Protein AF-A0A8S2TNU8-F1 (afdb_monomer_lite)

Secondary structure (DSSP, 8-state):
----HHHHHHHHHHHHHHT--TTTHHHHHHHHHHHHHHH-HHHHHHHHHHHHHHS--HHHHTT-TT--TTT-HHHHHHHHHHHHHHTSTTHHHHHHHHHHHHHHTTTT---S--TTHHHHHHHHHT--HHHHHHHHHHHTT-S-HHHHHHHHHHHHHHHHHHHHHHTSTTHHHHHTGGGS-HHHHHHHHHHHHHHHHHHT-TTSS-HHHHHHHHHHHHH-

Structure (mmCIF, N/CA/C/O backbone):
data_AF-A0A8S2TNU8-F1
#
_entry.id   AF-A0A8S2TNU8-F1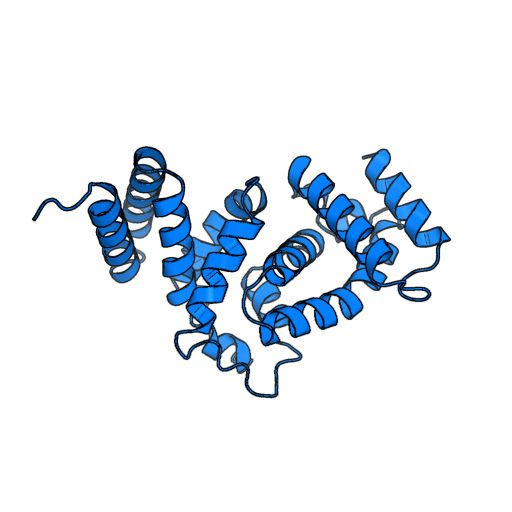
#
loop_
_atom_site.group_PDB
_atom_site.id
_atom_site.type_symbol
_atom_site.label_atom_id
_atom_site.label_alt_id
_atom_site.label_comp_id
_atom_site.label_asym_id
_atom_site.label_entity_id
_atom_site.label_seq_id
_atom_site.pdbx_PDB_ins_code
_atom_site.Cartn_x
_atom_site.Cartn_y
_atom_site.Cartn_z
_atom_site.occupancy
_atom_site.B_iso_or_equiv
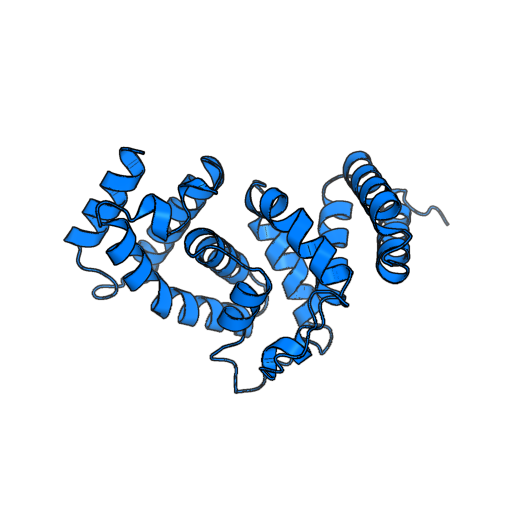_atom_site.auth_seq_id
_atom_site.auth_comp_id
_atom_site.auth_asym_id
_atom_site.auth_atom_id
_atom_site.pdbx_PDB_model_num
ATOM 1 N N . MET A 1 1 ? 10.136 -14.373 -32.617 1.00 38.91 1 MET A N 1
ATOM 2 C CA . MET A 1 1 ? 9.714 -14.035 -31.239 1.00 38.91 1 MET A CA 1
ATOM 3 C C . MET A 1 1 ? 8.739 -12.872 -31.322 1.00 38.91 1 MET A C 1
ATOM 5 O O . MET A 1 1 ? 9.188 -11.760 -31.547 1.00 38.91 1 MET A O 1
ATOM 9 N N . ASN A 1 2 ? 7.430 -13.112 -31.201 1.00 45.56 2 ASN A N 1
ATOM 10 C CA . ASN A 1 2 ? 6.469 -12.028 -30.976 1.00 45.56 2 ASN A CA 1
ATOM 11 C C . ASN A 1 2 ? 6.510 -11.702 -29.482 1.00 45.56 2 ASN A C 1
ATOM 13 O O . ASN A 1 2 ? 5.838 -12.372 -28.699 1.00 45.56 2 ASN A O 1
ATOM 17 N N . LEU A 1 3 ? 7.340 -10.739 -29.068 1.00 56.59 3 LEU A N 1
ATOM 18 C CA . LEU A 1 3 ? 7.140 -10.133 -27.753 1.00 56.59 3 LEU A CA 1
ATOM 19 C C . LEU A 1 3 ? 5.767 -9.461 -27.805 1.00 56.59 3 LEU A C 1
ATOM 21 O O . LEU A 1 3 ? 5.553 -8.561 -28.615 1.00 56.59 3 LEU A O 1
ATOM 25 N N . ASN A 1 4 ? 4.823 -9.927 -26.987 1.00 86.50 4 ASN A N 1
ATOM 26 C CA . ASN A 1 4 ? 3.591 -9.175 -26.797 1.00 86.50 4 ASN A CA 1
ATOM 27 C C . ASN A 1 4 ? 3.971 -7.799 -26.198 1.00 86.50 4 ASN A C 1
ATOM 29 O O . ASN A 1 4 ? 4.910 -7.703 -25.403 1.00 86.50 4 ASN A O 1
ATOM 33 N N . ALA A 1 5 ? 3.303 -6.726 -26.632 1.00 87.62 5 ALA A N 1
ATOM 34 C CA . ALA A 1 5 ? 3.657 -5.355 -26.242 1.00 87.62 5 ALA A CA 1
ATOM 35 C C . ALA A 1 5 ? 3.688 -5.173 -24.710 1.00 87.62 5 ALA A C 1
ATOM 37 O O . ALA A 1 5 ? 4.573 -4.515 -24.172 1.00 87.62 5 ALA A O 1
ATOM 38 N N . VAL A 1 6 ? 2.799 -5.875 -24.001 1.00 91.38 6 VAL A N 1
ATOM 39 C CA . VAL A 1 6 ? 2.738 -5.918 -22.533 1.00 91.38 6 VAL A CA 1
ATOM 40 C C . VAL A 1 6 ? 4.026 -6.474 -21.908 1.00 91.38 6 VAL A C 1
ATOM 42 O O . VAL A 1 6 ? 4.538 -5.897 -20.956 1.00 91.38 6 VAL A O 1
ATOM 45 N N . SER A 1 7 ? 4.604 -7.555 -22.438 1.00 92.75 7 SER A N 1
ATOM 46 C CA . SER A 1 7 ? 5.852 -8.139 -21.913 1.00 92.75 7 SER A CA 1
ATOM 47 C C . SER A 1 7 ? 7.031 -7.203 -22.126 1.00 92.75 7 SER A C 1
ATOM 49 O O . SER A 1 7 ? 7.935 -7.163 -21.293 1.00 92.75 7 SER A O 1
ATOM 51 N N . LEU A 1 8 ? 7.027 -6.447 -23.229 1.00 93.25 8 LEU A N 1
ATOM 52 C CA . LEU A 1 8 ? 8.040 -5.425 -23.468 1.00 93.25 8 LEU A CA 1
ATOM 53 C C . LEU A 1 8 ? 7.919 -4.300 -22.434 1.00 93.25 8 LEU A C 1
ATOM 55 O O . LEU A 1 8 ? 8.922 -3.943 -21.822 1.00 93.25 8 LEU A O 1
ATOM 59 N N . ALA A 1 9 ? 6.702 -3.818 -22.173 1.00 95.00 9 ALA A N 1
ATOM 60 C CA . ALA A 1 9 ? 6.444 -2.800 -21.157 1.00 95.00 9 ALA A CA 1
ATOM 61 C C . ALA A 1 9 ? 6.842 -3.261 -19.747 1.00 95.00 9 ALA A C 1
ATOM 63 O O . ALA A 1 9 ? 7.509 -2.534 -19.018 1.00 95.00 9 ALA A O 1
ATOM 64 N N . ILE A 1 10 ? 6.513 -4.502 -19.379 1.00 94.56 10 ILE A N 1
ATOM 65 C CA . ILE A 1 10 ? 6.931 -5.135 -18.117 1.00 94.56 10 ILE A CA 1
ATOM 66 C C . ILE A 1 10 ? 8.459 -5.144 -17.988 1.00 94.56 10 ILE A C 1
ATOM 68 O O . ILE A 1 10 ? 9.000 -4.744 -16.953 1.00 94.56 10 ILE A O 1
ATOM 72 N N . ALA A 1 11 ? 9.168 -5.568 -19.039 1.00 94.94 11 ALA A N 1
ATOM 73 C CA . ALA A 1 11 ? 10.628 -5.583 -19.051 1.00 94.94 11 ALA A CA 1
ATOM 74 C C . ALA A 1 11 ? 11.216 -4.166 -18.943 1.00 94.94 11 ALA A C 1
ATOM 76 O O . ALA A 1 11 ? 12.192 -3.960 -18.216 1.00 94.94 11 ALA A O 1
ATOM 77 N N . GLN A 1 12 ? 10.601 -3.194 -19.618 1.00 95.38 12 GLN A N 1
ATOM 78 C CA . GLN A 1 12 ? 10.997 -1.791 -19.570 1.00 95.38 12 GLN A CA 1
ATOM 79 C C . GLN A 1 12 ? 10.823 -1.212 -18.163 1.00 95.38 12 GLN A C 1
ATOM 81 O O . GLN A 1 12 ? 11.780 -0.665 -17.627 1.00 95.38 12 GLN A O 1
ATOM 86 N N . ILE A 1 13 ? 9.684 -1.440 -17.500 1.00 95.88 13 ILE A N 1
ATOM 87 C CA . ILE A 1 13 ? 9.477 -1.031 -16.100 1.00 95.88 13 ILE A CA 1
ATOM 88 C C . ILE A 1 13 ? 10.551 -1.616 -15.186 1.00 95.88 13 ILE A C 1
ATOM 90 O O . ILE A 1 13 ? 11.134 -0.891 -14.379 1.00 95.88 13 ILE A O 1
ATOM 94 N N . SER A 1 14 ? 10.857 -2.909 -15.316 1.00 94.81 14 SER A N 1
ATOM 95 C CA . SER A 1 14 ? 11.909 -3.531 -14.508 1.00 94.81 14 SER A CA 1
ATOM 96 C C . SER A 1 14 ? 13.282 -2.903 -14.752 1.00 94.81 14 SER A C 1
ATOM 98 O O . SER A 1 14 ? 14.037 -2.701 -13.801 1.00 94.81 14 SER A O 1
ATOM 100 N N . PHE A 1 15 ? 13.615 -2.558 -15.996 1.00 95.12 15 PHE A N 1
ATOM 101 C CA . PHE A 1 15 ? 14.873 -1.886 -16.323 1.00 95.12 15 PHE A CA 1
ATOM 102 C C . PHE A 1 15 ? 14.927 -0.450 -15.781 1.00 95.12 15 PHE A C 1
ATOM 104 O O . PHE A 1 15 ? 15.928 -0.046 -15.178 1.00 95.12 15 PHE A O 1
ATOM 111 N N . THR A 1 16 ? 13.844 0.304 -15.942 1.00 95.56 16 THR A N 1
ATOM 112 C CA . THR A 1 16 ? 13.725 1.690 -15.480 1.00 95.56 16 THR A CA 1
ATOM 113 C C . THR A 1 16 ? 13.793 1.762 -13.956 1.00 95.56 16 THR A C 1
ATOM 115 O O . THR A 1 16 ? 14.574 2.539 -13.412 1.00 95.56 16 THR A O 1
ATOM 118 N N . LEU A 1 17 ? 13.099 0.869 -13.241 1.00 94.62 17 LEU A N 1
ATOM 119 C CA . LEU A 1 17 ? 13.204 0.771 -11.782 1.00 94.62 17 LEU A CA 1
ATOM 120 C C . LEU A 1 17 ? 14.596 0.329 -11.318 1.00 94.62 17 LEU A C 1
ATOM 122 O O . LEU A 1 17 ? 15.112 0.865 -10.339 1.00 94.62 17 LEU A O 1
ATOM 126 N N . LYS A 1 18 ? 15.250 -0.600 -12.022 1.00 93.19 18 LYS A N 1
ATOM 127 C CA . LYS A 1 18 ? 16.618 -1.030 -11.688 1.00 93.19 18 LYS A CA 1
ATOM 128 C C . LYS A 1 18 ? 17.648 0.091 -11.854 1.00 93.19 18 LYS A C 1
ATOM 130 O O . LYS A 1 18 ? 18.617 0.148 -11.102 1.00 93.19 18 LYS A O 1
ATOM 135 N N . SER A 1 19 ? 17.464 0.956 -12.849 1.00 93.44 19 SER A N 1
ATOM 136 C CA . SER A 1 19 ? 18.361 2.080 -13.149 1.00 93.44 19 SER A CA 1
ATOM 137 C C . SER A 1 19 ? 17.937 3.395 -12.482 1.00 93.44 19 SER A C 1
ATOM 139 O O . SER A 1 19 ? 18.518 4.449 -12.762 1.00 93.44 19 SER A O 1
ATOM 141 N N . LEU A 1 20 ? 16.942 3.348 -11.589 1.00 93.56 20 LEU A N 1
ATOM 142 C CA . LEU A 1 20 ? 16.387 4.521 -10.929 1.00 93.56 20 LEU A CA 1
ATOM 143 C C . LEU A 1 20 ? 17.446 5.226 -10.072 1.00 93.56 20 LEU A C 1
ATOM 145 O O . LEU A 1 20 ? 18.187 4.622 -9.299 1.00 93.56 20 LEU A O 1
ATOM 149 N N . SER A 1 21 ? 17.513 6.541 -10.210 1.00 93.00 21 SER A N 1
ATOM 150 C CA . SER A 1 21 ? 18.458 7.414 -9.529 1.00 93.00 21 SER A CA 1
ATOM 151 C C . SER A 1 21 ? 17.839 8.797 -9.346 1.00 93.00 21 SER A C 1
ATOM 153 O O . SER A 1 21 ? 16.869 9.162 -10.005 1.00 93.00 21 SER A O 1
ATOM 155 N N . LYS A 1 22 ? 18.454 9.639 -8.513 1.00 91.50 22 LYS A N 1
ATOM 156 C CA . LYS A 1 22 ? 18.003 11.031 -8.345 1.00 91.50 22 LYS A CA 1
ATOM 157 C C . LYS A 1 22 ? 18.015 11.834 -9.655 1.00 91.50 22 LYS A C 1
ATOM 159 O O . LYS A 1 22 ? 17.240 12.770 -9.792 1.00 91.50 22 LYS A O 1
ATOM 164 N N . LYS A 1 23 ? 18.886 11.483 -10.613 1.00 92.81 23 LYS A N 1
ATOM 165 C CA . LYS A 1 23 ? 19.053 12.224 -11.878 1.00 92.81 23 LYS A CA 1
ATOM 166 C C . LYS A 1 23 ? 17.947 11.935 -12.890 1.00 92.81 23 LYS A C 1
ATOM 168 O O . LYS A 1 23 ? 17.551 12.836 -13.617 1.00 92.81 23 LYS A O 1
ATOM 173 N N . ASN A 1 24 ? 17.477 10.693 -12.946 1.00 94.38 24 ASN A N 1
ATOM 174 C CA . ASN A 1 24 ? 16.465 10.243 -13.903 1.00 94.38 24 ASN A CA 1
ATOM 175 C C . ASN A 1 24 ? 15.092 10.035 -13.255 1.00 94.38 24 A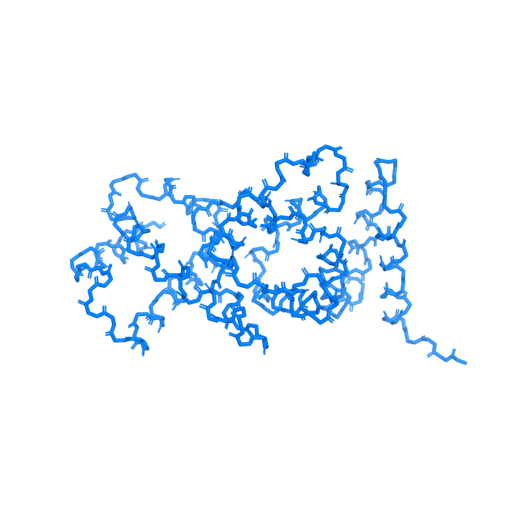SN A C 1
ATOM 177 O O . ASN A 1 24 ? 14.195 9.547 -13.929 1.00 94.38 24 ASN A O 1
ATOM 181 N N . PHE A 1 25 ? 14.907 10.391 -11.980 1.00 94.12 25 PHE A N 1
ATOM 182 C CA . PHE A 1 25 ? 13.662 10.146 -11.254 1.00 94.12 25 PHE A CA 1
ATOM 183 C C . PHE A 1 25 ? 12.440 10.705 -11.994 1.00 94.12 25 PHE A C 1
ATOM 185 O O . PHE A 1 25 ? 11.557 9.942 -12.358 1.00 94.12 25 PHE A O 1
ATOM 192 N N . ASN A 1 26 ? 12.445 11.999 -12.329 1.00 94.38 26 ASN A N 1
ATOM 193 C CA . ASN A 1 26 ? 11.310 12.648 -12.996 1.00 94.38 26 ASN A CA 1
ATOM 194 C C . ASN A 1 26 ? 11.022 12.084 -14.396 1.00 94.38 26 ASN A C 1
ATOM 196 O O . ASN A 1 26 ? 9.869 11.979 -14.793 1.00 94.38 26 ASN A O 1
ATOM 200 N N . SER A 1 27 ? 12.056 11.738 -15.170 1.00 96.25 27 SER A N 1
ATOM 201 C CA . SER A 1 27 ? 11.842 11.142 -16.493 1.00 96.25 27 SER A CA 1
ATOM 202 C C . SER A 1 27 ? 11.317 9.712 -16.374 1.00 96.25 27 SER A C 1
ATOM 204 O O . SER A 1 27 ? 10.416 9.329 -17.110 1.00 96.25 27 SER A O 1
ATOM 206 N N . SER A 1 28 ? 11.841 8.952 -15.409 1.00 96.00 28 SER A N 1
ATOM 207 C CA . SER A 1 28 ? 11.452 7.563 -15.148 1.00 96.00 28 SER A CA 1
ATOM 208 C C . SER A 1 28 ? 10.014 7.466 -14.645 1.00 96.00 28 SER A C 1
ATOM 210 O O . SER A 1 28 ? 9.295 6.556 -15.044 1.00 96.00 28 SER A O 1
ATOM 212 N N . THR A 1 29 ? 9.573 8.403 -13.797 1.00 95.50 29 THR A N 1
ATOM 213 C CA . THR A 1 29 ? 8.196 8.426 -13.282 1.00 95.50 29 THR A CA 1
ATOM 214 C C . THR A 1 29 ? 7.190 8.693 -14.398 1.00 95.50 29 THR A C 1
ATOM 216 O O . THR A 1 29 ? 6.178 8.002 -14.482 1.00 95.50 29 THR A O 1
ATOM 219 N N . ILE A 1 30 ? 7.491 9.636 -15.296 1.00 96.06 30 ILE A N 1
ATOM 220 C CA . ILE A 1 30 ? 6.658 9.934 -16.471 1.00 96.06 30 ILE A CA 1
ATOM 221 C C . ILE A 1 30 ? 6.628 8.742 -17.432 1.00 96.06 30 ILE A C 1
ATOM 223 O O . ILE A 1 30 ? 5.563 8.360 -17.909 1.00 96.06 30 ILE A O 1
ATOM 227 N N . GLU A 1 31 ? 7.783 8.134 -17.707 1.00 96.38 31 GLU A N 1
ATOM 228 C CA . GLU A 1 31 ? 7.884 6.963 -18.582 1.00 96.38 31 GLU A CA 1
ATOM 229 C C . GLU A 1 31 ? 7.042 5.793 -18.062 1.00 96.38 31 GLU A C 1
ATOM 231 O O . GLU A 1 31 ? 6.235 5.234 -18.803 1.00 96.38 31 GLU A O 1
ATOM 236 N N . ILE A 1 32 ? 7.177 5.460 -16.777 1.00 96.69 32 ILE A N 1
ATOM 237 C CA . ILE A 1 32 ? 6.407 4.387 -16.142 1.00 96.69 32 ILE A CA 1
ATOM 238 C C . ILE A 1 32 ? 4.910 4.710 -16.151 1.00 96.69 32 ILE A C 1
ATOM 240 O O . ILE A 1 32 ? 4.108 3.838 -16.485 1.00 96.69 32 ILE A O 1
ATOM 244 N N . ALA A 1 33 ? 4.521 5.950 -15.844 1.00 95.75 33 ALA A N 1
ATOM 245 C CA . ALA A 1 33 ? 3.121 6.366 -15.889 1.00 95.75 33 ALA A CA 1
ATOM 246 C C . ALA A 1 33 ? 2.519 6.212 -17.298 1.00 95.75 33 ALA A C 1
ATOM 248 O O . ALA A 1 33 ? 1.394 5.729 -17.438 1.00 95.75 33 ALA A O 1
ATOM 249 N N . ASN A 1 34 ? 3.279 6.549 -18.346 1.00 96.38 34 ASN A N 1
ATOM 250 C CA . ASN A 1 34 ? 2.850 6.362 -19.732 1.00 96.38 34 ASN A CA 1
ATOM 251 C C . ASN A 1 34 ? 2.681 4.878 -20.084 1.00 96.38 34 ASN A C 1
ATOM 253 O O . ASN A 1 34 ? 1.655 4.510 -20.651 1.00 96.38 34 ASN A O 1
ATOM 257 N N . LEU A 1 35 ? 3.629 4.018 -19.692 1.00 96.06 35 LEU A N 1
ATOM 258 C CA . LEU A 1 35 ? 3.534 2.568 -19.920 1.00 96.06 35 LEU A CA 1
ATOM 259 C C . LEU A 1 35 ? 2.315 1.954 -19.221 1.00 96.06 35 LEU A C 1
ATOM 261 O O . LEU A 1 35 ? 1.639 1.097 -19.790 1.00 96.06 35 LEU A O 1
ATOM 265 N N . ILE A 1 36 ? 2.018 2.394 -17.997 1.00 95.75 36 ILE A N 1
ATOM 266 C CA . ILE A 1 36 ? 0.832 1.953 -17.254 1.00 95.75 36 ILE A CA 1
ATOM 267 C C . ILE A 1 36 ? -0.448 2.415 -17.958 1.00 95.75 36 ILE A C 1
ATOM 269 O O . ILE A 1 36 ? -1.375 1.625 -18.116 1.00 95.75 36 ILE A O 1
ATOM 273 N N . SER A 1 37 ? -0.495 3.667 -18.414 1.00 94.31 37 SER A N 1
ATOM 274 C CA . SER A 1 37 ? -1.648 4.215 -19.137 1.00 94.31 37 SER A CA 1
ATOM 275 C C . SER A 1 37 ? -1.911 3.481 -20.459 1.00 94.31 37 SER A C 1
ATOM 277 O O . SER A 1 37 ? -3.058 3.198 -20.798 1.00 94.31 37 SER A O 1
ATOM 279 N N . GLU A 1 38 ? -0.853 3.115 -21.188 1.00 95.00 38 GLU A N 1
ATOM 280 C CA . GLU A 1 38 ? -0.955 2.456 -22.495 1.00 95.00 38 GLU A CA 1
ATOM 281 C C . GLU A 1 38 ? -1.350 0.975 -22.397 1.00 95.00 38 GLU A C 1
ATOM 283 O O . GLU A 1 38 ? -2.128 0.474 -23.210 1.00 95.00 38 GLU A O 1
ATOM 288 N N . HIS A 1 39 ? -0.818 0.257 -21.407 1.00 93.25 39 HIS A N 1
ATOM 289 C CA . HIS A 1 39 ? -0.951 -1.202 -21.320 1.00 93.25 39 HIS A CA 1
ATOM 290 C C . HIS A 1 39 ? -1.855 -1.682 -20.178 1.00 93.25 39 HIS A C 1
ATOM 292 O O . HIS A 1 39 ? -2.168 -2.873 -20.089 1.00 93.25 39 HIS A O 1
ATOM 298 N N . GLY A 1 40 ? -2.309 -0.763 -19.329 1.00 92.00 40 GLY A N 1
ATOM 299 C CA . GLY A 1 40 ? -3.321 -0.989 -18.313 1.00 92.00 40 GLY A CA 1
ATOM 300 C C . GLY A 1 40 ? -2.845 -1.794 -17.104 1.00 92.00 40 GLY A C 1
ATOM 301 O O . GLY A 1 40 ? -1.682 -1.782 -16.693 1.00 92.00 40 GLY A O 1
ATOM 302 N N . PHE A 1 41 ? -3.804 -2.497 -16.510 1.00 90.25 41 PHE A N 1
ATOM 303 C CA . PHE A 1 41 ? -3.708 -3.041 -15.158 1.00 90.25 41 PHE A CA 1
ATOM 304 C C . PHE A 1 41 ? -2.583 -4.064 -14.940 1.00 90.25 41 PHE A C 1
ATOM 306 O O . PHE A 1 41 ? -1.995 -4.100 -13.863 1.00 90.25 41 PHE A O 1
ATOM 313 N N . GLU A 1 42 ? -2.249 -4.889 -15.934 1.00 91.38 42 GLU A N 1
ATOM 314 C CA . GLU A 1 42 ? -1.196 -5.902 -15.759 1.00 91.38 42 GLU A CA 1
ATOM 315 C C . GLU A 1 42 ? 0.188 -5.255 -15.582 1.00 91.38 42 GLU A C 1
ATOM 317 O O . GLU A 1 42 ? 1.001 -5.697 -14.767 1.00 91.38 42 GLU A O 1
ATOM 322 N N . VAL A 1 43 ? 0.431 -4.152 -16.292 1.00 95.06 43 VAL A N 1
ATOM 323 C CA . VAL A 1 43 ? 1.672 -3.377 -16.194 1.00 95.06 43 VAL A CA 1
ATOM 324 C C . VAL A 1 43 ? 1.724 -2.596 -14.881 1.00 95.06 43 VAL A C 1
ATOM 326 O O . VAL A 1 43 ? 2.759 -2.590 -14.215 1.00 95.06 43 VAL A O 1
ATOM 329 N N . GLU A 1 44 ? 0.599 -2.021 -14.452 1.00 95.44 44 GLU A N 1
ATOM 330 C CA . GLU A 1 44 ? 0.458 -1.374 -13.139 1.00 95.44 44 GLU A CA 1
ATOM 331 C C . GLU A 1 44 ? 0.750 -2.337 -11.983 1.00 95.44 44 GLU A C 1
ATOM 333 O O . GLU 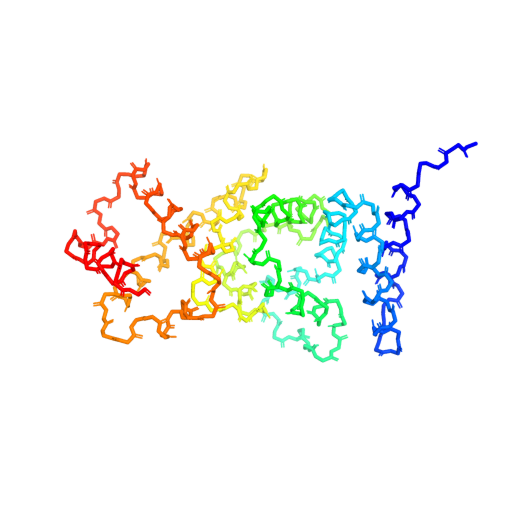A 1 44 ? 1.525 -2.048 -11.068 1.00 95.44 44 GLU A O 1
ATOM 338 N N . ARG A 1 45 ? 0.152 -3.524 -12.045 1.00 93.69 45 ARG A N 1
ATOM 339 C CA . ARG A 1 45 ? 0.361 -4.589 -11.073 1.00 93.69 45 ARG A CA 1
ATOM 340 C C . ARG A 1 45 ? 1.840 -4.984 -11.001 1.00 93.69 45 ARG A C 1
ATOM 342 O O . ARG A 1 45 ? 2.389 -5.133 -9.905 1.00 93.69 45 ARG A O 1
ATOM 349 N N . HIS A 1 46 ? 2.500 -5.144 -12.150 1.00 94.56 46 HIS A N 1
ATOM 350 C CA . HIS A 1 46 ? 3.932 -5.452 -12.210 1.00 94.56 46 HIS A CA 1
ATOM 351 C C . HIS A 1 46 ? 4.806 -4.319 -11.662 1.00 94.56 46 HIS A C 1
ATOM 353 O O . HIS A 1 46 ? 5.801 -4.591 -10.983 1.00 94.56 46 HIS A O 1
ATOM 359 N N . PHE A 1 47 ? 4.431 -3.064 -11.909 1.00 95.75 47 PHE A N 1
ATOM 360 C CA . PHE A 1 47 ? 5.117 -1.891 -11.372 1.00 95.75 47 PHE A CA 1
ATOM 361 C C . PHE A 1 47 ? 5.177 -1.918 -9.845 1.00 95.75 47 PHE A C 1
ATOM 363 O O . PHE A 1 47 ? 6.278 -1.921 -9.292 1.00 95.75 47 PHE A O 1
ATOM 370 N N . TYR A 1 48 ? 4.030 -2.013 -9.163 1.00 95.06 48 TYR A N 1
ATOM 371 C CA . TYR A 1 48 ? 4.007 -2.017 -7.696 1.00 95.06 48 TYR A CA 1
ATOM 372 C C . TYR A 1 48 ? 4.748 -3.223 -7.114 1.00 95.06 48 TYR A C 1
ATOM 374 O O . TYR A 1 48 ? 5.534 -3.067 -6.182 1.00 95.06 48 TYR A O 1
ATOM 382 N N . ARG A 1 49 ? 4.590 -4.412 -7.711 1.00 91.69 49 ARG A N 1
ATOM 383 C CA . ARG A 1 49 ? 5.353 -5.614 -7.332 1.00 91.69 49 ARG A CA 1
ATOM 384 C C . ARG A 1 49 ? 6.859 -5.399 -7.418 1.00 91.69 49 ARG A C 1
ATOM 386 O O . ARG A 1 49 ? 7.600 -5.732 -6.492 1.00 91.69 49 ARG A O 1
ATOM 393 N N . THR A 1 50 ? 7.319 -4.868 -8.544 1.00 92.12 50 THR A N 1
ATOM 394 C CA . THR A 1 50 ? 8.745 -4.640 -8.774 1.00 92.12 50 THR A CA 1
ATOM 395 C C . THR A 1 50 ? 9.273 -3.569 -7.827 1.00 92.12 50 THR A C 1
ATOM 397 O O . THR A 1 50 ? 10.354 -3.729 -7.269 1.00 92.12 50 THR A O 1
ATOM 400 N N . LEU A 1 51 ? 8.496 -2.511 -7.587 1.00 92.12 51 LEU A N 1
ATOM 401 C CA . LEU A 1 51 ? 8.865 -1.440 -6.672 1.00 92.12 51 LEU A CA 1
ATOM 402 C C . LEU A 1 51 ? 9.018 -1.947 -5.233 1.00 92.12 51 LEU A C 1
ATOM 404 O O . LEU A 1 51 ? 10.049 -1.676 -4.625 1.00 92.12 51 LEU A O 1
ATOM 408 N N . VAL A 1 52 ? 8.063 -2.739 -4.728 1.00 89.00 52 VAL A N 1
ATOM 409 C CA . VAL A 1 52 ? 8.137 -3.357 -3.388 1.00 89.00 52 VAL A CA 1
ATOM 410 C C . VAL A 1 52 ? 9.344 -4.282 -3.256 1.00 89.00 52 VAL A C 1
ATOM 412 O O . VAL A 1 52 ? 9.989 -4.278 -2.218 1.00 89.00 52 VAL A O 1
ATOM 415 N N . THR A 1 53 ? 9.720 -5.004 -4.314 1.00 86.31 53 THR A N 1
ATOM 416 C CA . THR A 1 53 ? 10.916 -5.871 -4.302 1.00 86.31 53 THR A CA 1
ATOM 417 C C . THR A 1 53 ? 12.222 -5.081 -4.099 1.00 86.31 53 THR A C 1
ATOM 419 O O . THR A 1 53 ? 13.207 -5.631 -3.616 1.00 86.31 53 THR A O 1
ATOM 422 N N . TYR A 1 54 ? 12.249 -3.791 -4.456 1.00 86.38 54 TYR A N 1
ATOM 423 C CA . TYR A 1 54 ? 13.390 -2.898 -4.211 1.00 86.38 54 TYR A CA 1
ATOM 424 C C . TYR A 1 54 ? 13.305 -2.134 -2.883 1.00 86.38 54 TYR A C 1
ATOM 426 O O . TYR A 1 54 ? 14.275 -1.483 -2.482 1.00 86.38 54 TYR A O 1
ATOM 434 N N . LEU A 1 55 ? 12.164 -2.191 -2.192 1.00 81.56 55 LEU A N 1
ATOM 435 C CA . LEU A 1 55 ? 12.081 -1.764 -0.804 1.00 81.56 55 LEU A CA 1
ATOM 436 C C . LEU A 1 55 ? 12.777 -2.862 -0.007 1.00 81.56 55 LEU A C 1
ATOM 438 O O . LEU A 1 55 ? 12.283 -3.974 0.068 1.00 81.56 55 LEU A O 1
ATOM 442 N N . ASP A 1 56 ? 13.967 -2.584 0.509 1.00 73.31 56 ASP A N 1
ATOM 443 C CA . ASP A 1 56 ? 14.717 -3.506 1.360 1.00 73.31 56 ASP A CA 1
ATOM 444 C C . ASP A 1 56 ? 13.919 -3.790 2.652 1.00 73.31 56 ASP A C 1
ATOM 446 O O . ASP A 1 56 ? 14.083 -3.104 3.658 1.00 73.31 56 ASP A O 1
ATOM 450 N N . LEU A 1 57 ? 12.966 -4.733 2.591 1.00 72.94 57 LEU A N 1
ATOM 451 C CA . LEU A 1 57 ? 12.037 -5.030 3.686 1.00 72.94 57 LEU A CA 1
ATOM 452 C C . LEU A 1 57 ? 12.741 -5.764 4.836 1.00 72.94 57 LEU A C 1
ATOM 454 O O . LEU A 1 57 ? 12.337 -5.609 5.987 1.00 72.94 57 LEU A O 1
ATOM 458 N N . GLU A 1 58 ? 13.827 -6.492 4.550 1.00 65.25 58 GLU A N 1
ATOM 459 C CA . GLU A 1 58 ? 14.630 -7.196 5.561 1.00 65.25 58 GLU A CA 1
ATOM 460 C C . GLU A 1 58 ? 15.258 -6.217 6.567 1.00 65.25 58 GLU A C 1
ATOM 462 O O . GLU A 1 58 ? 15.306 -6.491 7.770 1.00 65.25 58 GLU A O 1
ATOM 467 N N . SER A 1 59 ? 15.702 -5.037 6.118 1.00 61.94 59 SER A N 1
ATOM 468 C CA . SER A 1 59 ? 16.263 -4.029 7.028 1.00 61.94 59 SER A CA 1
ATOM 469 C C . SER A 1 59 ? 15.210 -3.321 7.891 1.00 61.94 59 SER A C 1
ATOM 471 O O . SER A 1 59 ? 15.560 -2.756 8.933 1.00 61.94 59 SER A O 1
ATOM 473 N N . ILE A 1 60 ? 13.924 -3.402 7.521 1.00 63.62 60 ILE A N 1
ATOM 474 C CA . ILE A 1 60 ? 12.792 -2.897 8.319 1.00 63.62 60 ILE A CA 1
ATOM 475 C C . ILE A 1 60 ? 12.534 -3.809 9.525 1.00 63.62 60 ILE A C 1
ATOM 477 O O . ILE A 1 60 ? 12.290 -3.309 10.626 1.00 63.62 60 ILE A O 1
ATOM 481 N N . GLU A 1 61 ? 12.617 -5.131 9.342 1.00 57.72 61 GLU A N 1
ATOM 482 C CA . GLU A 1 61 ? 12.396 -6.121 10.409 1.00 57.72 61 GLU A CA 1
ATOM 483 C C . GLU A 1 61 ? 13.415 -5.991 11.548 1.00 57.72 61 GLU A C 1
ATOM 485 O O . GLU A 1 61 ? 13.078 -6.157 12.719 1.00 57.72 61 GLU A O 1
ATOM 490 N N . GLN A 1 62 ? 14.656 -5.616 11.235 1.00 57.66 62 GLN A N 1
ATOM 491 C CA . GLN A 1 62 ? 15.742 -5.539 12.217 1.00 57.66 62 GLN A CA 1
ATOM 492 C C . GLN A 1 62 ? 15.706 -4.276 13.101 1.00 57.66 62 GLN A C 1
ATOM 494 O O . GLN A 1 62 ? 16.653 -4.037 13.849 1.00 57.66 62 GLN A O 1
ATOM 499 N N . ASN A 1 63 ? 14.654 -3.441 13.023 1.00 52.00 63 ASN A N 1
ATOM 500 C CA . ASN A 1 63 ? 14.569 -2.132 13.699 1.00 52.00 63 ASN A CA 1
ATOM 501 C C . ASN A 1 63 ? 15.812 -1.249 13.471 1.00 52.00 63 ASN A C 1
ATOM 503 O O . ASN A 1 63 ? 16.113 -0.347 14.259 1.00 52.00 63 ASN A O 1
ATOM 507 N N . SER A 1 64 ? 16.541 -1.488 12.378 1.00 47.62 64 SER A N 1
ATOM 508 C CA . SER A 1 64 ? 17.673 -0.663 12.006 1.00 47.62 64 SER A CA 1
ATOM 509 C C . SER A 1 64 ? 17.109 0.663 11.524 1.00 47.62 64 SER A C 1
ATOM 511 O O . SER A 1 64 ? 16.601 0.800 10.414 1.00 47.62 64 SER A O 1
ATOM 513 N N . THR A 1 65 ? 17.207 1.681 12.368 1.00 46.75 65 THR A N 1
ATOM 514 C CA . THR A 1 65 ? 16.861 3.084 12.097 1.00 46.75 65 THR A CA 1
ATOM 515 C C . THR A 1 65 ? 17.670 3.712 10.942 1.00 46.75 65 THR A C 1
ATOM 517 O O . THR A 1 65 ? 17.669 4.931 10.774 1.00 46.75 65 THR A O 1
ATOM 520 N N . SER A 1 66 ? 18.346 2.898 10.122 1.00 46.56 66 SER A N 1
ATOM 521 C CA . SER A 1 66 ? 19.333 3.289 9.116 1.00 46.56 66 SER A CA 1
ATOM 522 C C . SER A 1 66 ? 18.874 3.174 7.661 1.00 46.56 66 SER A C 1
ATOM 524 O O . SER A 1 66 ? 19.699 3.420 6.781 1.00 46.56 66 SER A O 1
ATOM 526 N N . ILE A 1 67 ? 17.592 2.917 7.349 1.00 53.16 67 ILE A N 1
ATOM 527 C CA . ILE A 1 67 ? 17.089 3.336 6.028 1.00 53.16 67 ILE A CA 1
ATOM 528 C C . ILE A 1 67 ? 17.044 4.864 6.047 1.00 53.16 67 ILE A C 1
ATOM 530 O O . ILE A 1 67 ? 16.041 5.492 6.404 1.00 53.16 67 ILE A O 1
ATOM 534 N N . LYS A 1 68 ? 18.166 5.491 5.687 1.00 53.69 68 LYS A N 1
ATOM 535 C CA . LYS A 1 68 ? 18.219 6.922 5.418 1.00 53.69 68 LYS A CA 1
ATOM 536 C C . LYS A 1 68 ? 17.252 7.181 4.272 1.00 53.69 68 LYS A C 1
ATOM 538 O O . LYS A 1 68 ? 17.545 6.919 3.109 1.00 53.69 68 LYS A O 1
ATOM 543 N N . ARG A 1 69 ? 16.067 7.688 4.618 1.00 53.78 69 ARG A N 1
ATOM 544 C CA . ARG A 1 69 ? 14.968 8.014 3.693 1.00 53.78 69 ARG A CA 1
ATOM 545 C C . ARG A 1 69 ? 15.420 8.831 2.478 1.00 53.78 69 ARG A C 1
ATOM 547 O O . ARG A 1 69 ? 14.816 8.728 1.423 1.00 53.78 69 ARG A O 1
ATOM 554 N N . SER A 1 70 ? 16.479 9.628 2.622 1.00 52.78 70 SER A N 1
ATOM 555 C CA . SER A 1 70 ? 17.066 10.459 1.567 1.00 52.78 70 SER A CA 1
ATOM 556 C C . SER A 1 70 ? 17.985 9.708 0.590 1.00 52.78 70 SER A C 1
ATOM 558 O O . SER A 1 70 ? 18.421 10.299 -0.405 1.00 52.78 70 SER A O 1
ATOM 560 N N . GLU A 1 71 ? 18.309 8.444 0.862 1.00 65.12 71 GLU A N 1
ATOM 561 C CA . GLU A 1 71 ? 19.216 7.611 0.063 1.00 65.12 71 GLU A CA 1
ATOM 562 C C . GLU A 1 71 ? 18.467 6.512 -0.713 1.00 65.12 71 GLU A C 1
ATOM 564 O O . GLU A 1 71 ? 18.906 6.160 -1.807 1.00 65.12 71 GLU A O 1
ATOM 569 N N . ASN A 1 72 ? 17.301 6.044 -0.236 1.00 82.94 72 ASN A N 1
ATOM 570 C CA . ASN A 1 72 ? 16.487 5.065 -0.965 1.00 82.94 72 ASN A CA 1
ATOM 571 C C . ASN A 1 72 ? 15.494 5.746 -1.933 1.00 82.94 72 ASN A C 1
ATOM 573 O O . ASN A 1 72 ? 14.434 6.255 -1.549 1.00 82.94 72 ASN A O 1
ATOM 577 N N . ILE A 1 73 ? 15.853 5.742 -3.217 1.00 89.38 73 ILE A N 1
ATOM 578 C CA . ILE A 1 73 ? 15.054 6.345 -4.290 1.00 89.38 73 ILE A CA 1
ATOM 579 C C . ILE A 1 73 ? 13.757 5.568 -4.570 1.00 89.38 73 ILE A C 1
ATOM 581 O O . ILE A 1 73 ? 12.742 6.181 -4.895 1.00 89.38 73 ILE A O 1
ATOM 585 N N . HIS A 1 74 ? 13.747 4.246 -4.376 1.00 91.31 74 HIS A N 1
ATOM 586 C CA . HIS A 1 74 ? 12.562 3.398 -4.545 1.00 91.31 74 HIS A CA 1
ATOM 587 C C . HIS A 1 74 ? 11.526 3.663 -3.458 1.00 91.31 74 HIS A C 1
ATOM 589 O O . HIS A 1 74 ? 10.348 3.811 -3.763 1.00 91.31 74 HIS A O 1
ATOM 595 N N . LEU A 1 75 ? 11.963 3.832 -2.207 1.00 88.81 75 LEU A N 1
ATOM 596 C CA . LEU A 1 75 ? 11.086 4.261 -1.117 1.00 88.81 75 LEU A CA 1
ATOM 597 C C . LEU A 1 75 ? 10.502 5.649 -1.385 1.00 88.81 75 LEU A C 1
ATOM 599 O O . LEU A 1 75 ? 9.326 5.881 -1.124 1.00 88.81 75 LEU A O 1
ATOM 603 N N . THR A 1 76 ? 11.303 6.566 -1.933 1.00 90.69 76 THR A N 1
ATOM 604 C CA . THR A 1 76 ? 10.805 7.890 -2.335 1.00 90.69 76 THR A CA 1
ATOM 605 C C . THR A 1 76 ? 9.713 7.766 -3.398 1.00 90.69 76 THR A C 1
ATOM 607 O O . THR A 1 76 ? 8.680 8.420 -3.278 1.00 90.69 76 THR A O 1
ATOM 610 N N . TYR A 1 77 ? 9.898 6.891 -4.394 1.00 93.75 77 TYR A N 1
ATOM 611 C CA . TYR A 1 77 ? 8.874 6.639 -5.407 1.00 93.75 77 TYR A CA 1
ATOM 612 C C . TYR A 1 77 ? 7.610 6.017 -4.798 1.00 93.75 77 TYR A C 1
ATOM 614 O O . TYR A 1 77 ? 6.508 6.498 -5.033 1.00 93.75 77 TYR A O 1
ATOM 622 N N . TRP A 1 78 ? 7.761 4.998 -3.951 1.00 93.12 78 TRP A N 1
ATOM 623 C CA . TRP A 1 78 ? 6.633 4.352 -3.281 1.00 93.12 78 TRP A CA 1
ATOM 624 C C . TRP A 1 78 ? 5.779 5.357 -2.508 1.00 93.12 78 TRP A C 1
ATOM 626 O O . TRP A 1 78 ? 4.567 5.403 -2.687 1.00 93.12 78 TRP A O 1
ATOM 636 N N . LEU A 1 79 ? 6.418 6.208 -1.702 1.00 91.38 79 LEU A N 1
ATOM 637 C CA . LEU A 1 79 ? 5.734 7.241 -0.923 1.00 91.38 79 LEU A CA 1
ATOM 638 C C . LEU A 1 79 ? 5.004 8.265 -1.804 1.00 91.38 79 LEU A C 1
ATOM 640 O O . LEU A 1 79 ? 3.959 8.762 -1.397 1.00 91.38 79 LEU A O 1
ATOM 644 N N . GLN A 1 80 ? 5.538 8.580 -2.988 1.00 92.56 80 GLN A N 1
ATOM 645 C CA . GLN A 1 80 ? 4.876 9.469 -3.945 1.00 92.56 80 GLN A CA 1
ATOM 646 C C . GLN A 1 80 ? 3.606 8.832 -4.529 1.00 92.56 80 GLN A C 1
ATOM 648 O O . GLN A 1 80 ? 2.602 9.517 -4.700 1.00 92.56 80 GLN A O 1
ATOM 653 N N . GLU A 1 81 ? 3.640 7.532 -4.822 1.00 93.94 81 GLU A N 1
ATOM 654 C CA . GLU A 1 81 ? 2.519 6.818 -5.446 1.00 93.94 81 GLU A CA 1
ATOM 655 C C . GLU A 1 81 ? 1.442 6.387 -4.447 1.00 93.94 81 GLU A C 1
ATOM 657 O O . GLU A 1 81 ? 0.295 6.161 -4.832 1.00 93.94 81 GLU A O 1
ATOM 662 N N . LEU A 1 82 ? 1.793 6.275 -3.166 1.00 91.88 82 LEU A N 1
ATOM 663 C CA . LEU A 1 82 ? 0.934 5.718 -2.125 1.00 91.88 82 LEU A CA 1
ATOM 664 C C . LEU A 1 82 ? -0.434 6.418 -1.986 1.00 91.88 82 LEU A C 1
ATOM 666 O O . LEU A 1 82 ? -1.434 5.701 -1.920 1.00 91.88 82 LEU A O 1
ATOM 670 N N . PRO A 1 83 ? -0.548 7.764 -2.015 1.00 90.50 83 PRO A N 1
ATOM 671 C CA . PRO A 1 83 ? -1.853 8.429 -1.948 1.00 90.50 83 PRO A CA 1
ATOM 672 C C . PRO A 1 83 ? -2.758 8.088 -3.141 1.00 90.50 83 PRO A C 1
ATOM 674 O O . PRO A 1 83 ? -3.956 7.846 -2.975 1.00 90.50 83 PRO A O 1
ATOM 677 N N . SER A 1 84 ? -2.178 8.019 -4.348 1.00 90.62 84 SER A N 1
ATOM 678 C CA . SER A 1 84 ? -2.911 7.603 -5.548 1.00 90.62 84 SER A CA 1
ATOM 679 C C . SER A 1 84 ? -3.329 6.142 -5.440 1.00 90.62 84 SER A C 1
ATOM 681 O O . SER A 1 84 ? -4.478 5.820 -5.716 1.00 90.62 84 SER A O 1
ATOM 683 N N . LEU A 1 85 ? -2.426 5.271 -4.984 1.00 92.50 85 LEU A N 1
ATOM 684 C CA . LEU A 1 85 ? -2.666 3.842 -4.822 1.00 92.50 85 LEU A CA 1
ATOM 685 C C . LEU A 1 85 ? -3.825 3.549 -3.858 1.00 92.50 85 LEU A C 1
ATOM 687 O O . LEU A 1 85 ? -4.707 2.773 -4.212 1.00 92.50 85 LEU A O 1
ATOM 691 N N . ILE A 1 86 ? -3.858 4.192 -2.685 1.00 90.88 86 ILE A N 1
ATOM 692 C CA . ILE A 1 86 ? -4.923 4.016 -1.675 1.00 90.88 86 ILE A CA 1
ATOM 693 C C . ILE A 1 86 ? -6.298 4.424 -2.219 1.00 90.88 86 ILE A C 1
ATOM 695 O O . ILE A 1 86 ? -7.310 3.836 -1.849 1.00 90.88 86 ILE A O 1
ATOM 699 N N . SER A 1 87 ? -6.336 5.398 -3.127 1.00 89.12 87 SER A N 1
ATOM 700 C CA . SER A 1 87 ? -7.580 5.908 -3.712 1.00 89.12 87 SER A CA 1
ATOM 701 C C . SER A 1 87 ? -8.119 5.040 -4.861 1.00 89.12 87 SER A C 1
ATOM 703 O O . SER A 1 87 ? -9.195 5.318 -5.388 1.00 89.12 87 SER A O 1
ATOM 705 N N . LYS A 1 88 ? -7.389 4.003 -5.300 1.00 90.00 88 LYS A N 1
ATOM 706 C CA . LYS A 1 88 ? -7.812 3.146 -6.420 1.00 90.00 88 LYS A CA 1
ATOM 707 C C . LYS A 1 88 ? -8.767 2.045 -5.959 1.00 90.00 88 LYS A C 1
ATOM 709 O O . LYS A 1 88 ? -8.540 1.376 -4.958 1.00 90.00 88 LYS A O 1
ATOM 714 N N . SER A 1 89 ? -9.787 1.755 -6.764 1.00 88.50 89 SER A N 1
ATOM 715 C CA . SER A 1 89 ? -10.766 0.690 -6.483 1.00 88.50 89 SER A CA 1
ATOM 716 C C . SER A 1 89 ? -10.166 -0.724 -6.460 1.00 88.50 89 SER A C 1
ATOM 718 O O . SER A 1 89 ? -10.703 -1.620 -5.816 1.00 88.50 89 SER A 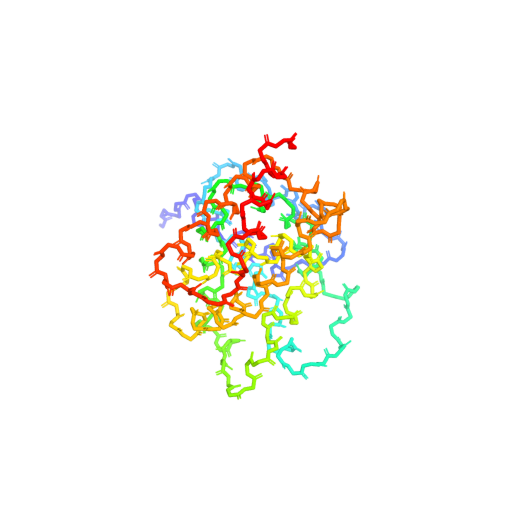O 1
ATOM 720 N N . ASN A 1 90 ? -9.036 -0.936 -7.137 1.00 89.88 90 ASN A N 1
ATOM 721 C CA . ASN A 1 90 ? -8.284 -2.193 -7.167 1.00 89.88 90 ASN A CA 1
ATOM 722 C C . ASN A 1 90 ? -7.131 -2.236 -6.139 1.00 89.88 90 ASN A C 1
ATOM 724 O O . ASN A 1 90 ? -6.295 -3.142 -6.213 1.00 89.88 90 ASN A O 1
ATOM 728 N N . PHE A 1 91 ? -7.091 -1.297 -5.182 1.00 92.56 91 PHE A N 1
ATOM 729 C CA . PHE A 1 91 ? -6.045 -1.159 -4.159 1.00 92.56 91 PHE A CA 1
ATOM 730 C C . PHE A 1 91 ? -5.667 -2.488 -3.499 1.00 92.56 91 PHE A C 1
ATOM 732 O O . PHE A 1 91 ? -4.494 -2.861 -3.498 1.00 92.56 91 PHE A O 1
ATOM 739 N N . VAL A 1 92 ? -6.660 -3.243 -3.012 1.00 92.19 92 VAL A N 1
ATOM 740 C CA . VAL A 1 92 ? -6.440 -4.532 -2.333 1.00 92.19 92 VAL A CA 1
ATOM 741 C C . VAL A 1 92 ? -5.671 -5.504 -3.226 1.00 92.19 92 VAL A C 1
ATOM 743 O O . VAL A 1 92 ? -4.674 -6.081 -2.805 1.00 92.19 92 VAL A O 1
ATOM 746 N N . THR A 1 93 ? -6.079 -5.641 -4.491 1.00 92.38 93 THR A N 1
ATOM 747 C CA . THR A 1 93 ? -5.420 -6.557 -5.432 1.00 92.38 93 THR A CA 1
ATOM 748 C C . THR A 1 93 ? -3.988 -6.123 -5.744 1.00 92.38 93 THR A C 1
ATOM 750 O O . THR A 1 93 ? -3.101 -6.972 -5.829 1.00 92.38 93 THR A O 1
ATOM 753 N N . LEU A 1 94 ? -3.749 -4.818 -5.916 1.00 94.06 94 LEU A N 1
ATOM 754 C CA . LEU A 1 94 ? -2.415 -4.278 -6.191 1.00 94.06 94 LEU A CA 1
ATOM 755 C C . LEU A 1 94 ? -1.463 -4.494 -5.007 1.00 94.06 94 LEU A C 1
ATOM 757 O O . LEU A 1 94 ? -0.335 -4.944 -5.209 1.00 94.06 94 LEU A O 1
ATOM 761 N N . ILE A 1 95 ? -1.929 -4.229 -3.784 1.00 93.25 95 ILE A N 1
ATOM 762 C CA . ILE A 1 95 ? -1.150 -4.419 -2.556 1.00 93.25 95 ILE A CA 1
ATOM 763 C C . ILE A 1 95 ? -0.856 -5.896 -2.300 1.00 93.25 95 ILE A C 1
ATOM 765 O O . ILE A 1 95 ? 0.314 -6.246 -2.149 1.00 93.25 95 ILE A O 1
ATOM 769 N N . CYS A 1 96 ? -1.866 -6.773 -2.317 1.00 91.75 96 CYS A N 1
ATOM 770 C CA . CYS A 1 96 ? -1.649 -8.208 -2.115 1.00 91.75 96 CYS A CA 1
ATOM 771 C C . CYS A 1 96 ? -0.644 -8.753 -3.124 1.00 91.75 96 CYS A C 1
ATOM 773 O O . CYS A 1 96 ? 0.365 -9.322 -2.731 1.00 91.75 96 CYS A O 1
ATOM 775 N N . TYR A 1 97 ? -0.831 -8.484 -4.418 1.00 91.12 97 TYR A N 1
ATOM 776 C CA . TYR A 1 97 ? 0.083 -8.997 -5.437 1.00 91.12 97 TYR A CA 1
ATOM 777 C C . TYR A 1 97 ? 1.529 -8.501 -5.262 1.00 91.12 97 TYR A C 1
ATOM 779 O O . TYR A 1 97 ? 2.485 -9.255 -5.494 1.00 91.12 97 TYR A O 1
ATOM 787 N N . ALA A 1 98 ? 1.700 -7.242 -4.848 1.00 91.25 98 ALA A N 1
ATOM 788 C CA . ALA A 1 98 ? 3.018 -6.666 -4.631 1.00 91.25 98 ALA A CA 1
ATOM 789 C C . ALA A 1 98 ? 3.758 -7.334 -3.460 1.00 91.25 98 ALA A C 1
ATOM 791 O O . ALA A 1 98 ? 4.916 -7.729 -3.614 1.00 91.25 98 ALA A O 1
ATOM 792 N N . PHE A 1 99 ? 3.081 -7.518 -2.325 1.00 87.62 99 PHE A N 1
ATOM 793 C CA . PHE A 1 99 ? 3.672 -8.105 -1.118 1.00 87.62 99 PHE A CA 1
ATOM 794 C C . PHE A 1 99 ? 3.753 -9.634 -1.168 1.00 87.62 99 PHE A C 1
ATOM 796 O O . PHE A 1 99 ? 4.734 -10.209 -0.699 1.00 87.62 99 PHE A O 1
ATOM 803 N N . ASP A 1 100 ? 2.806 -10.297 -1.827 1.00 84.94 100 ASP A N 1
ATOM 804 C CA . ASP A 1 100 ? 2.806 -11.751 -1.998 1.00 84.94 100 ASP A CA 1
ATOM 805 C C . ASP A 1 100 ? 4.029 -12.222 -2.777 1.00 84.94 100 ASP A C 1
ATOM 807 O O . ASP A 1 100 ? 4.649 -13.240 -2.460 1.00 84.94 100 ASP A O 1
ATOM 811 N N . THR A 1 101 ? 4.441 -11.457 -3.782 1.00 74.06 101 THR A N 1
ATOM 812 C CA . THR A 1 101 ? 5.643 -11.820 -4.526 1.00 74.06 101 THR A CA 1
ATOM 813 C C . THR A 1 101 ? 6.910 -11.546 -3.716 1.00 74.06 101 THR A C 1
ATOM 815 O O . THR A 1 101 ? 7.817 -12.383 -3.713 1.00 74.06 101 THR A O 1
ATOM 818 N N . ALA A 1 102 ? 6.975 -10.424 -2.993 1.00 66.81 102 ALA A N 1
ATOM 819 C CA . ALA A 1 102 ? 8.087 -10.145 -2.081 1.00 66.81 102 ALA A CA 1
ATOM 820 C C . ALA A 1 102 ? 8.250 -11.266 -1.030 1.00 66.81 102 ALA A C 1
ATOM 822 O O . ALA A 1 102 ? 9.376 -11.646 -0.705 1.00 66.81 102 ALA A O 1
ATOM 823 N N . GLY A 1 103 ? 7.128 -11.885 -0.633 1.00 56.78 103 GLY A N 1
ATOM 824 C CA . GLY A 1 103 ? 7.016 -13.086 0.208 1.00 56.78 103 GLY A CA 1
ATOM 825 C C . GLY A 1 103 ? 7.907 -14.236 -0.244 1.00 56.78 103 GLY A C 1
ATOM 826 O O . GLY A 1 103 ? 8.682 -14.814 0.513 1.00 56.78 103 GLY A O 1
ATOM 827 N N . THR A 1 104 ? 7.830 -14.538 -1.537 1.00 52.72 104 THR A N 1
ATOM 828 C CA . THR A 1 104 ? 8.533 -15.673 -2.150 1.00 52.72 104 THR A CA 1
ATOM 829 C C . THR A 1 104 ? 10.034 -15.436 -2.358 1.00 52.72 104 THR A C 1
ATOM 831 O O . THR A 1 104 ? 10.797 -16.390 -2.523 1.00 52.72 104 THR A O 1
ATOM 834 N N . GLN A 1 105 ? 10.489 -14.179 -2.348 1.00 50.69 105 GLN A N 1
ATOM 835 C CA . GLN A 1 105 ? 11.854 -13.792 -2.715 1.00 50.69 105 GLN A CA 1
ATOM 836 C C . GLN A 1 105 ? 12.754 -13.538 -1.503 1.00 50.69 105 GLN A C 1
ATOM 838 O O . GLN A 1 105 ? 13.341 -12.475 -1.419 1.00 50.69 105 GLN A O 1
ATOM 843 N N . LYS A 1 106 ? 12.914 -14.494 -0.576 1.00 50.69 106 LYS A N 1
ATOM 844 C CA . LYS A 1 106 ? 13.839 -14.440 0.594 1.00 50.69 106 LYS A CA 1
ATOM 845 C C . LYS A 1 106 ? 13.674 -13.255 1.583 1.00 50.69 106 LYS A C 1
ATOM 847 O O . LYS A 1 106 ? 14.065 -13.440 2.728 1.00 50.69 106 LYS A O 1
ATOM 852 N N . SER A 1 107 ? 13.045 -12.148 1.176 1.00 49.28 107 SER A N 1
ATOM 853 C CA . SER A 1 107 ? 12.950 -10.846 1.847 1.00 49.28 107 SER A CA 1
ATOM 854 C C . SER A 1 107 ? 11.885 -10.775 2.931 1.00 49.28 107 SER A C 1
ATOM 856 O O . SER A 1 107 ? 11.887 -9.844 3.726 1.00 49.28 107 SER A O 1
ATOM 858 N N . LEU A 1 108 ? 10.976 -11.743 2.949 1.00 52.84 108 LEU A N 1
ATOM 859 C CA . LEU A 1 108 ? 9.972 -11.935 3.988 1.00 52.84 108 LEU A CA 1
ATOM 860 C C . LEU A 1 108 ? 10.151 -13.336 4.569 1.00 52.84 108 LEU A C 1
ATOM 862 O O . LEU A 1 108 ? 9.211 -14.121 4.663 1.00 52.84 108 LEU A O 1
ATOM 866 N N . LYS A 1 109 ? 11.387 -13.696 4.934 1.00 51.94 109 LYS A N 1
ATOM 867 C CA . LYS A 1 109 ? 11.561 -14.741 5.943 1.00 51.94 109 LYS A CA 1
ATOM 868 C C . LYS A 1 109 ? 11.053 -14.150 7.250 1.00 51.94 109 LYS A C 1
ATOM 870 O O . LYS A 1 109 ? 11.853 -13.656 8.034 1.00 51.94 109 LYS A O 1
ATOM 875 N N . LEU A 1 110 ? 9.735 -14.208 7.433 1.00 52.62 110 LEU A N 1
ATOM 876 C CA . LEU A 1 110 ? 8.978 -13.854 8.629 1.00 52.62 110 LEU A CA 1
ATOM 877 C C . LEU A 1 110 ? 9.476 -14.734 9.791 1.00 52.62 110 LEU A C 1
ATOM 879 O O . LEU A 1 110 ? 8.864 -15.711 10.209 1.00 52.62 110 LEU A O 1
ATOM 883 N N . SER A 1 111 ? 10.687 -14.461 10.268 1.00 43.28 111 SER A N 1
ATOM 884 C CA . SER A 1 111 ? 11.325 -15.212 11.338 1.00 43.28 111 SER A CA 1
ATOM 885 C C . SER A 1 111 ? 10.883 -14.598 12.654 1.00 43.28 111 SER A C 1
ATOM 887 O O . SER A 1 111 ? 11.193 -13.441 12.898 1.00 43.28 111 SER A O 1
ATOM 889 N N . SER A 1 112 ? 10.109 -15.354 13.441 1.00 43.69 112 SER A N 1
ATOM 890 C CA . SER A 1 112 ? 9.906 -15.363 14.912 1.00 43.69 112 SER A CA 1
ATOM 891 C C . SER A 1 112 ? 9.884 -14.069 15.769 1.00 43.69 112 SER A C 1
ATOM 893 O O . SER A 1 112 ? 9.576 -14.156 16.953 1.00 43.69 112 SER A O 1
ATOM 895 N N . HIS A 1 113 ? 10.147 -12.878 15.236 1.00 48.62 113 HIS A N 1
ATOM 896 C CA . HIS A 1 113 ? 10.194 -11.567 15.900 1.00 48.62 113 HIS A CA 1
ATOM 897 C C . HIS A 1 113 ? 9.203 -10.581 15.263 1.00 48.62 113 HIS A C 1
ATOM 899 O O . HIS A 1 113 ? 9.425 -9.376 15.194 1.00 48.62 113 HIS A O 1
ATOM 905 N N . ILE A 1 114 ? 8.085 -11.120 14.789 1.00 52.00 114 ILE A N 1
ATOM 906 C CA . ILE A 1 114 ? 7.201 -10.480 13.819 1.00 52.00 114 ILE A CA 1
ATOM 907 C C . ILE A 1 114 ? 6.249 -9.436 14.442 1.00 52.00 114 ILE A C 1
ATOM 909 O O . ILE A 1 114 ? 5.663 -8.612 13.735 1.00 52.00 114 ILE A O 1
ATOM 913 N N . ASN A 1 115 ? 6.169 -9.384 15.775 1.00 53.25 115 ASN A N 1
ATOM 914 C CA . ASN A 1 115 ? 5.466 -8.340 16.525 1.00 53.25 115 ASN A CA 1
ATOM 915 C C . ASN A 1 115 ? 6.171 -6.984 16.363 1.00 53.25 115 ASN A C 1
ATOM 917 O O . ASN A 1 115 ? 6.931 -6.534 17.218 1.00 53.25 115 ASN A O 1
ATOM 921 N N . GLY A 1 116 ? 5.953 -6.344 15.219 1.00 69.56 116 GLY A N 1
ATOM 922 C CA . GLY A 1 116 ? 6.558 -5.064 14.884 1.00 69.56 116 GLY A CA 1
ATOM 923 C C . GLY A 1 116 ? 6.734 -4.815 13.394 1.00 69.56 116 GLY A C 1
ATOM 924 O O . GLY A 1 116 ? 6.794 -3.648 13.026 1.00 69.56 116 GLY A O 1
ATOM 925 N N . PHE A 1 117 ? 6.751 -5.841 12.531 1.00 77.88 117 PHE A N 1
ATOM 926 C CA . PHE A 1 117 ? 6.981 -5.646 11.091 1.00 77.88 117 PHE A CA 1
ATOM 927 C C . PHE A 1 117 ? 5.942 -4.708 10.468 1.00 77.88 117 PHE A C 1
ATOM 929 O O . PHE A 1 117 ? 6.308 -3.668 9.925 1.00 77.88 117 PHE A O 1
ATOM 936 N N . LEU A 1 118 ? 4.647 -5.014 10.622 1.00 83.19 118 LEU A N 1
ATOM 937 C CA . LEU A 1 118 ? 3.566 -4.171 10.097 1.00 83.19 118 LEU A CA 1
ATOM 938 C C . LEU A 1 118 ? 3.592 -2.765 10.706 1.00 83.19 118 LEU A C 1
ATOM 940 O O . LEU A 1 118 ? 3.438 -1.781 9.988 1.00 83.19 118 LEU A O 1
ATOM 944 N N . THR A 1 119 ? 3.882 -2.648 12.005 1.00 84.81 119 THR A N 1
ATOM 945 C CA . THR A 1 119 ? 4.035 -1.342 12.667 1.00 84.81 119 THR A CA 1
ATOM 946 C C . THR A 1 119 ? 5.206 -0.542 12.076 1.00 84.81 119 THR A C 1
ATOM 948 O O . THR A 1 119 ? 5.071 0.653 11.809 1.00 84.81 119 THR A O 1
ATOM 951 N N . SER A 1 120 ? 6.362 -1.169 11.858 1.00 83.06 120 SER A N 1
ATOM 952 C CA . SER A 1 120 ? 7.547 -0.537 11.269 1.00 83.06 120 SER A CA 1
ATOM 953 C C . SER A 1 120 ? 7.326 -0.181 9.800 1.00 83.06 120 SER A C 1
ATOM 955 O O . SER A 1 120 ? 7.732 0.900 9.373 1.00 83.06 120 SER A O 1
ATOM 957 N N . LEU A 1 121 ? 6.613 -1.023 9.053 1.00 85.56 121 LEU A N 1
ATOM 958 C CA . LEU A 1 121 ? 6.237 -0.787 7.663 1.00 85.56 121 LEU A CA 1
ATOM 959 C C . LEU A 1 121 ? 5.282 0.409 7.536 1.00 85.56 121 LEU A C 1
ATOM 961 O O . LEU A 1 121 ? 5.555 1.330 6.768 1.00 85.56 121 LEU A O 1
ATOM 965 N N . CYS A 1 122 ? 4.224 0.468 8.350 1.00 88.31 122 CYS A N 1
ATOM 966 C CA . CYS A 1 122 ? 3.279 1.592 8.353 1.00 88.31 122 CYS A CA 1
ATOM 967 C C . CYS A 1 122 ? 3.971 2.909 8.743 1.00 88.31 122 CYS A C 1
ATOM 969 O O . CYS A 1 122 ? 3.761 3.942 8.104 1.00 88.31 122 CYS A O 1
ATOM 971 N N . LYS A 1 123 ? 4.897 2.869 9.714 1.00 86.94 123 LYS A N 1
ATOM 972 C CA . LYS A 1 123 ? 5.757 4.015 10.067 1.00 86.94 123 LYS A CA 1
ATOM 973 C C . LYS A 1 123 ? 6.712 4.413 8.944 1.00 86.94 123 LYS A C 1
ATOM 975 O O . LYS A 1 123 ? 6.977 5.605 8.754 1.00 86.94 123 LYS A O 1
ATOM 980 N N . LEU A 1 124 ? 7.269 3.449 8.212 1.00 85.62 124 LEU A N 1
ATOM 981 C CA . LEU A 1 124 ? 8.130 3.728 7.065 1.00 85.62 124 LEU A CA 1
ATOM 982 C C . LEU A 1 124 ? 7.342 4.470 5.985 1.00 85.62 124 LEU A C 1
ATOM 984 O O . LEU A 1 124 ? 7.819 5.492 5.481 1.00 85.62 124 LEU A O 1
ATOM 988 N N . PHE A 1 125 ? 6.128 3.991 5.720 1.00 88.88 125 PHE A N 1
ATOM 989 C CA . PHE A 1 125 ? 5.181 4.527 4.746 1.00 88.88 125 PHE A CA 1
ATOM 990 C C . PHE A 1 125 ? 4.484 5.814 5.190 1.00 88.88 125 PHE A C 1
ATOM 992 O O . PHE A 1 125 ? 3.860 6.470 4.365 1.00 88.88 125 PHE A O 1
ATOM 999 N N . LYS A 1 126 ? 4.658 6.216 6.457 1.00 87.81 126 LYS A N 1
ATOM 1000 C CA . LYS A 1 126 ? 4.039 7.409 7.054 1.00 87.81 126 LYS A CA 1
ATOM 1001 C C . LYS A 1 126 ? 2.515 7.403 6.915 1.00 87.81 126 LYS A C 1
ATOM 1003 O O . LYS A 1 126 ? 1.917 8.445 6.668 1.00 87.81 126 LYS A O 1
ATOM 1008 N N . LEU A 1 127 ? 1.914 6.226 7.058 1.00 90.81 127 LEU A N 1
ATOM 1009 C CA . LEU A 1 127 ? 0.469 6.087 6.978 1.00 90.81 127 LEU A CA 1
ATOM 1010 C C . LEU A 1 127 ? -0.196 6.807 8.154 1.00 90.81 127 LEU A C 1
ATOM 1012 O O . LEU A 1 127 ? 0.279 6.720 9.292 1.00 90.81 127 LEU A O 1
ATOM 1016 N N . THR A 1 128 ? -1.308 7.489 7.887 1.00 92.44 128 THR A N 1
ATOM 1017 C CA . THR A 1 128 ? -2.247 7.875 8.949 1.00 92.44 128 THR A CA 1
ATOM 1018 C C . THR A 1 128 ? -2.881 6.625 9.557 1.00 92.44 128 THR A C 1
ATOM 1020 O O . THR A 1 128 ? -2.812 5.541 8.979 1.00 92.44 128 THR A O 1
ATOM 1023 N N . ARG A 1 129 ? -3.543 6.745 10.713 1.00 91.62 129 ARG A N 1
ATOM 1024 C CA . ARG A 1 129 ? -4.192 5.584 11.351 1.00 91.62 129 ARG A CA 1
ATOM 1025 C C . ARG A 1 129 ? -5.261 4.952 10.453 1.00 91.62 129 ARG A C 1
ATOM 1027 O O . ARG A 1 129 ? -5.382 3.731 10.419 1.00 91.62 129 ARG A O 1
ATOM 1034 N N . ALA A 1 130 ? -6.005 5.764 9.702 1.00 92.06 130 ALA A N 1
ATOM 1035 C CA . ALA A 1 130 ? -7.005 5.271 8.758 1.00 92.06 130 ALA A CA 1
ATOM 1036 C C . ALA A 1 130 ? -6.367 4.572 7.546 1.00 92.06 130 ALA A C 1
ATOM 1038 O O . ALA A 1 130 ? -6.810 3.493 7.153 1.00 92.06 130 ALA A O 1
ATOM 1039 N N . GLN A 1 131 ? -5.294 5.142 6.987 1.00 93.38 131 GLN A N 1
ATOM 1040 C CA . GLN A 1 131 ? -4.545 4.510 5.897 1.00 93.38 131 GLN A CA 1
ATOM 1041 C C . GLN A 1 131 ? -3.855 3.215 6.348 1.00 93.38 131 GLN A C 1
ATOM 1043 O O . GLN A 1 131 ? -3.817 2.253 5.588 1.00 93.38 131 GLN A O 1
ATOM 1048 N N . GLU A 1 132 ? -3.337 3.173 7.579 1.00 93.19 132 GLU A N 1
ATOM 1049 C CA . GLU A 1 132 ? -2.753 1.980 8.197 1.00 93.19 132 GLU A CA 1
ATOM 1050 C C . GLU A 1 132 ? -3.780 0.851 8.271 1.00 93.19 132 GLU A C 1
ATOM 1052 O O . GLU A 1 132 ? -3.502 -0.243 7.786 1.00 93.19 132 GLU A O 1
ATOM 1057 N N . LEU A 1 133 ? -4.986 1.111 8.790 1.00 92.56 133 LEU A N 1
ATOM 1058 C CA . LEU A 1 133 ? -6.034 0.089 8.819 1.00 92.56 133 LEU A CA 1
ATOM 1059 C C . LEU A 1 133 ? -6.422 -0.376 7.414 1.00 92.56 133 LEU A C 1
ATOM 1061 O O . LEU A 1 133 ? -6.469 -1.581 7.185 1.00 92.56 133 LEU A O 1
ATOM 1065 N N . LEU A 1 134 ? -6.643 0.536 6.461 1.00 93.19 134 LEU A N 1
ATOM 1066 C CA . LEU A 1 134 ? -6.926 0.166 5.066 1.00 93.19 134 LEU A CA 1
ATOM 1067 C C . LEU A 1 134 ? -5.834 -0.735 4.479 1.00 93.19 134 LEU A C 1
ATOM 1069 O O . LEU A 1 134 ? -6.127 -1.750 3.847 1.00 93.19 134 LEU A O 1
ATOM 1073 N N . PHE A 1 135 ? -4.574 -0.371 4.701 1.00 93.25 135 PHE A N 1
ATOM 1074 C CA . PHE A 1 135 ? -3.418 -1.108 4.212 1.00 93.25 135 PHE A CA 1
ATOM 1075 C C . PHE A 1 135 ? -3.320 -2.507 4.835 1.00 93.25 135 PHE A C 1
ATOM 1077 O O . PHE A 1 135 ? -3.105 -3.489 4.123 1.00 93.25 135 PHE A O 1
ATOM 1084 N N . VAL A 1 136 ? -3.533 -2.628 6.147 1.00 92.50 136 VAL A N 1
ATOM 1085 C CA . VAL A 1 136 ? -3.501 -3.918 6.851 1.00 92.50 136 VAL A CA 1
ATOM 1086 C C . VAL A 1 136 ? -4.697 -4.795 6.458 1.00 92.50 136 VAL A C 1
ATOM 1088 O O . VAL A 1 136 ? -4.512 -5.981 6.183 1.00 92.50 136 VAL A O 1
ATOM 1091 N N . PHE A 1 137 ? -5.901 -4.227 6.329 1.00 92.69 137 PHE A N 1
ATOM 1092 C CA . PHE A 1 137 ? -7.070 -4.948 5.812 1.00 92.69 137 PHE A CA 1
ATOM 1093 C C . PHE A 1 137 ? -6.862 -5.443 4.379 1.00 92.69 137 PHE A C 1
ATOM 1095 O O . PHE A 1 137 ? -7.298 -6.546 4.048 1.00 92.69 137 PHE A O 1
ATOM 1102 N N . ALA A 1 138 ? -6.180 -4.668 3.530 1.00 92.88 138 ALA A N 1
ATOM 1103 C CA . ALA A 1 138 ? -5.808 -5.130 2.199 1.00 92.88 138 ALA A CA 1
ATOM 1104 C C . ALA A 1 138 ? -4.916 -6.375 2.295 1.00 92.88 138 ALA A C 1
ATOM 1106 O O . ALA A 1 138 ? -5.274 -7.415 1.743 1.00 92.88 138 ALA A O 1
ATOM 1107 N N . LEU A 1 139 ? -3.823 -6.307 3.063 1.00 91.06 139 LEU A N 1
ATOM 1108 C CA . LEU A 1 139 ? -2.875 -7.415 3.231 1.00 91.06 139 LEU A CA 1
ATOM 1109 C C . LEU A 1 139 ? -3.483 -8.681 3.853 1.00 91.06 139 LEU A C 1
ATOM 1111 O O . LEU A 1 139 ? -2.978 -9.768 3.585 1.00 91.06 139 LEU A O 1
ATOM 1115 N N . ARG A 1 140 ? -4.599 -8.590 4.588 1.00 90.62 140 ARG A N 1
ATOM 1116 C CA . ARG A 1 140 ? -5.357 -9.767 5.061 1.00 90.62 140 ARG A CA 1
ATOM 1117 C C . ARG A 1 140 ? -5.816 -10.685 3.919 1.00 90.62 140 ARG A C 1
ATOM 1119 O O . ARG A 1 140 ? -6.063 -11.863 4.145 1.00 90.62 140 ARG A O 1
ATOM 1126 N N . ASN A 1 141 ? -5.916 -10.171 2.691 1.00 90.19 141 ASN A N 1
ATOM 1127 C CA . ASN A 1 141 ? -6.268 -10.948 1.496 1.00 90.19 141 ASN A CA 1
ATOM 1128 C C . ASN A 1 141 ? -5.042 -11.544 0.771 1.00 90.19 141 ASN A C 1
ATOM 1130 O O . ASN A 1 141 ? -5.178 -12.054 -0.340 1.00 90.19 141 ASN A O 1
ATOM 1134 N N . SER A 1 142 ? -3.850 -11.459 1.372 1.00 88.56 142 SER A N 1
ATOM 1135 C CA . SER A 1 142 ? -2.610 -12.084 0.889 1.00 88.56 142 SER A CA 1
ATOM 1136 C C . SER A 1 142 ? -2.763 -13.593 0.690 1.00 88.56 142 SER A C 1
ATOM 1138 O O . SER A 1 142 ? -3.541 -14.234 1.390 1.00 88.56 142 SER A O 1
ATOM 1140 N N . ILE A 1 143 ? -1.983 -14.192 -0.212 1.00 88.31 143 ILE A N 1
ATOM 1141 C CA . ILE A 1 143 ? -1.894 -15.661 -0.337 1.00 88.31 143 ILE A CA 1
ATOM 1142 C C . ILE A 1 143 ? -1.088 -16.329 0.791 1.00 88.31 143 ILE A C 1
ATOM 1144 O O . ILE A 1 143 ? -1.150 -17.550 0.939 1.00 88.31 143 ILE A O 1
ATOM 1148 N N . HIS A 1 144 ? -0.308 -15.565 1.565 1.00 84.00 144 HIS A N 1
ATOM 1149 C CA . HIS A 1 144 ? 0.579 -16.098 2.602 1.00 84.00 144 HIS A CA 1
ATOM 1150 C C . HIS A 1 144 ? -0.110 -16.116 3.958 1.00 84.00 144 HIS A C 1
ATOM 1152 O O . HIS A 1 144 ? -0.387 -15.069 4.539 1.00 84.00 144 HIS A O 1
ATOM 1158 N N . THR A 1 145 ? -0.316 -17.312 4.503 1.00 84.62 145 THR A N 1
ATOM 1159 C CA . THR A 1 145 ? -0.997 -17.511 5.792 1.00 84.62 145 THR A CA 1
ATOM 1160 C C . THR A 1 145 ? -0.298 -16.808 6.953 1.00 84.62 145 THR A C 1
ATOM 1162 O O . THR A 1 145 ? -0.966 -16.297 7.843 1.00 84.62 145 THR A O 1
ATOM 1165 N N . GLU A 1 146 ? 1.037 -16.737 6.935 1.00 82.12 146 GLU A N 1
ATOM 1166 C CA . GLU A 1 146 ? 1.801 -16.010 7.954 1.00 82.12 146 GLU A CA 1
ATOM 1167 C C . GLU A 1 146 ? 1.441 -14.519 7.936 1.00 82.12 146 GLU A C 1
ATOM 1169 O O . GLU A 1 146 ? 1.070 -13.968 8.965 1.00 82.12 146 GLU A O 1
ATOM 1174 N N . LEU A 1 147 ? 1.449 -13.881 6.759 1.00 82.94 147 LEU A N 1
ATOM 1175 C CA . LEU A 1 147 ? 1.082 -12.471 6.619 1.00 82.94 147 LEU A CA 1
ATOM 1176 C C . LEU A 1 147 ? -0.382 -12.224 7.002 1.00 82.94 147 LEU A C 1
ATOM 1178 O O . LEU A 1 147 ? -0.671 -11.243 7.685 1.00 82.94 147 LEU A O 1
ATOM 1182 N N . GLN A 1 148 ? -1.291 -13.132 6.633 1.00 87.69 148 GLN A N 1
ATOM 1183 C CA . GLN A 1 148 ? -2.687 -13.074 7.075 1.00 87.69 148 GLN A CA 1
ATOM 1184 C C . GLN A 1 148 ? -2.790 -13.069 8.607 1.00 87.69 148 GLN A C 1
ATOM 1186 O O . GLN A 1 148 ? -3.469 -12.206 9.165 1.00 87.69 148 GLN A O 1
ATOM 1191 N N . GLN A 1 149 ? -2.079 -13.969 9.292 1.00 85.62 149 GLN A N 1
ATOM 1192 C CA . GLN A 1 149 ? -2.086 -14.037 10.754 1.00 85.62 149 GLN A CA 1
ATOM 1193 C C . GLN A 1 149 ? -1.575 -12.735 11.386 1.00 85.62 149 GLN A C 1
ATOM 1195 O O . GLN A 1 149 ? -2.222 -12.197 12.281 1.00 85.62 149 GLN A O 1
ATOM 1200 N N . LEU A 1 150 ? -0.480 -12.166 10.875 1.00 84.19 150 LEU A N 1
ATOM 1201 C CA . LEU A 1 150 ? 0.030 -10.885 11.380 1.00 84.19 150 LEU A CA 1
ATOM 1202 C C . LEU A 1 150 ? -0.949 -9.740 11.198 1.00 84.19 150 LEU A C 1
ATOM 1204 O O . LEU A 1 150 ? -1.070 -8.880 12.066 1.00 84.19 150 LEU A O 1
ATOM 1208 N N . THR A 1 151 ? -1.604 -9.686 10.038 1.00 88.88 151 THR A N 1
ATOM 1209 C CA . THR A 1 151 ? -2.576 -8.627 9.763 1.00 88.88 151 THR A CA 1
ATOM 1210 C C . THR A 1 151 ? -3.761 -8.734 10.707 1.00 88.88 151 THR A C 1
ATOM 1212 O O . THR A 1 151 ? -4.216 -7.710 11.201 1.00 88.88 151 THR A O 1
ATOM 1215 N N . HIS A 1 152 ? -4.204 -9.953 11.016 1.00 88.62 152 HIS A N 1
ATOM 1216 C CA . HIS A 1 152 ? -5.260 -10.203 11.988 1.00 88.62 152 HIS A CA 1
ATOM 1217 C C . HIS A 1 152 ? -4.843 -9.750 13.396 1.00 88.62 152 HIS A C 1
ATOM 1219 O O . HIS A 1 152 ? -5.502 -8.877 13.954 1.00 88.62 152 HIS A O 1
ATOM 1225 N N . GLU A 1 153 ? -3.692 -10.201 13.907 1.00 86.94 153 GLU A N 1
ATOM 1226 C CA . GLU A 1 153 ? -3.168 -9.768 15.216 1.00 86.94 153 GLU A CA 1
ATOM 1227 C C . GLU A 1 153 ? -3.003 -8.235 15.297 1.00 86.94 153 GLU A C 1
ATOM 1229 O O . GLU A 1 153 ? -3.301 -7.610 16.317 1.00 86.94 153 GLU A O 1
ATOM 1234 N N . HIS A 1 154 ? -2.565 -7.594 14.208 1.00 88.44 154 HIS A N 1
ATOM 1235 C CA . HIS A 1 154 ? -2.407 -6.138 14.144 1.00 88.44 154 HIS A CA 1
ATOM 1236 C C . HIS A 1 154 ? -3.756 -5.401 14.109 1.00 88.44 154 HIS A C 1
ATOM 1238 O O . HIS A 1 154 ? -3.887 -4.354 14.745 1.00 88.44 154 HIS A O 1
ATOM 1244 N N . ILE A 1 155 ? -4.768 -5.926 13.407 1.00 90.19 155 ILE A N 1
ATOM 1245 C CA . ILE A 1 155 ? -6.127 -5.357 13.401 1.00 90.19 155 ILE A CA 1
ATOM 1246 C C . ILE A 1 155 ? -6.742 -5.458 14.796 1.00 90.19 155 ILE A C 1
ATOM 1248 O O . ILE A 1 155 ? -7.239 -4.448 15.294 1.00 90.19 155 ILE A O 1
ATOM 1252 N N . GLU A 1 156 ? -6.653 -6.614 15.458 1.00 87.56 156 GLU A N 1
ATOM 1253 C CA . GLU A 1 156 ? -7.174 -6.800 16.821 1.00 87.56 156 GLU A CA 1
ATOM 1254 C C . GLU A 1 156 ? -6.575 -5.796 17.814 1.00 87.56 156 GLU A C 1
ATOM 1256 O O . GLU A 1 156 ? -7.279 -5.259 18.667 1.00 87.56 156 GLU A O 1
ATOM 1261 N N . GLN A 1 157 ? -5.287 -5.477 17.675 1.00 87.25 157 GLN A N 1
ATOM 1262 C CA . GLN A 1 157 ? -4.617 -4.510 18.545 1.00 87.25 157 GLN A CA 1
ATOM 1263 C C . GLN A 1 157 ? -4.998 -3.052 18.246 1.00 87.25 157 GLN A C 1
ATOM 1265 O O . GLN A 1 157 ? -5.037 -2.229 19.160 1.00 87.25 157 GLN A O 1
ATOM 1270 N N . ARG A 1 158 ? -5.227 -2.689 16.976 1.00 87.94 158 ARG A N 1
ATOM 1271 C CA . ARG A 1 158 ? -5.407 -1.283 16.554 1.00 87.94 158 ARG A CA 1
ATOM 1272 C C . ARG A 1 158 ? -6.860 -0.847 16.440 1.00 87.94 158 ARG A C 1
ATOM 1274 O O . ARG A 1 158 ? -7.146 0.336 16.631 1.00 87.94 158 ARG A O 1
ATOM 1281 N N . LEU A 1 159 ? -7.763 -1.766 16.118 1.00 89.12 159 LEU A N 1
ATOM 1282 C CA . LEU A 1 159 ? -9.166 -1.462 15.855 1.00 89.12 159 LEU A CA 1
ATOM 1283 C C . LEU A 1 159 ? -9.913 -0.887 17.080 1.00 89.12 159 LEU A C 1
ATOM 1285 O O . LEU A 1 159 ? -10.611 0.114 16.896 1.00 89.12 159 LEU A O 1
ATOM 1289 N N . PRO A 1 160 ? -9.738 -1.404 18.316 1.00 86.12 160 PRO A N 1
ATOM 1290 C CA . PRO A 1 160 ? -10.368 -0.836 19.513 1.00 86.12 160 PRO A CA 1
ATOM 1291 C C . PRO A 1 160 ? -10.033 0.637 19.729 1.00 86.12 160 PRO A C 1
ATOM 1293 O O . PRO A 1 160 ? -10.911 1.484 19.904 1.00 86.12 160 PRO A O 1
ATOM 1296 N N . ASP A 1 161 ? -8.737 0.951 19.678 1.00 87.38 161 ASP A N 1
ATOM 1297 C CA . ASP A 1 161 ? -8.240 2.310 19.856 1.00 87.38 161 ASP A CA 1
ATOM 1298 C C . ASP A 1 161 ? -8.729 3.223 18.727 1.00 87.38 161 ASP A C 1
ATOM 1300 O O . ASP A 1 161 ? -9.100 4.368 18.986 1.00 87.38 161 ASP A O 1
ATOM 1304 N N . PHE A 1 162 ? -8.780 2.716 17.490 1.00 89.38 162 PHE A N 1
ATOM 1305 C CA . PHE A 1 162 ? -9.302 3.456 16.345 1.00 89.38 162 PHE A CA 1
ATOM 1306 C C . PHE A 1 162 ? -10.764 3.868 16.549 1.00 89.38 162 PHE A C 1
ATOM 1308 O O . PHE A 1 162 ? -11.081 5.049 16.413 1.00 89.38 162 PHE A O 1
ATOM 1315 N N . ILE A 1 163 ? -11.640 2.932 16.927 1.00 86.25 163 ILE A N 1
ATOM 1316 C CA . ILE A 1 163 ? -13.073 3.197 17.143 1.00 86.25 163 ILE A CA 1
ATOM 1317 C C . ILE A 1 163 ? -13.284 4.147 18.328 1.00 86.25 163 ILE A C 1
ATOM 1319 O O . ILE A 1 163 ? -14.075 5.091 18.229 1.00 86.25 163 ILE A O 1
ATOM 1323 N N . ARG A 1 164 ? -12.533 3.967 19.424 1.00 85.50 164 ARG A N 1
ATOM 1324 C CA . ARG A 1 164 ? -12.598 4.866 20.588 1.00 85.50 164 ARG A CA 1
ATOM 1325 C C . ARG A 1 164 ? -12.255 6.306 20.210 1.00 85.50 164 ARG A C 1
ATOM 1327 O O . ARG A 1 164 ? -12.943 7.232 20.624 1.00 85.50 164 ARG A O 1
ATOM 1334 N N . ILE A 1 165 ? -11.195 6.502 19.427 1.00 86.44 165 ILE A N 1
ATOM 1335 C CA . ILE A 1 165 ? -10.756 7.836 18.989 1.00 86.44 165 ILE A CA 1
ATOM 1336 C C . ILE A 1 165 ? -11.753 8.433 17.996 1.00 86.44 165 ILE A C 1
ATOM 1338 O O . ILE A 1 165 ? -12.073 9.616 18.090 1.00 86.44 165 ILE A O 1
ATOM 1342 N N . ALA A 1 166 ? -12.283 7.619 17.084 1.00 83.81 166 ALA A N 1
ATOM 1343 C CA . ALA A 1 166 ? -13.264 8.060 16.099 1.00 83.81 166 ALA A CA 1
ATOM 1344 C C . ALA A 1 166 ? -14.563 8.570 16.741 1.00 83.81 166 ALA A C 1
ATOM 1346 O O . ALA A 1 166 ? -15.210 9.455 16.191 1.00 83.81 166 ALA A O 1
ATOM 1347 N N . SER A 1 167 ? -14.918 8.026 17.907 1.00 79.50 167 SER A N 1
ATOM 1348 C CA . SER A 1 167 ? -16.109 8.400 18.678 1.00 79.50 167 SER A CA 1
ATOM 1349 C C . SER A 1 167 ? -15.975 9.733 19.426 1.00 79.50 167 SER A C 1
ATOM 1351 O O . SER A 1 167 ? -16.953 10.207 20.000 1.00 79.50 167 SER A O 1
ATOM 1353 N N . GLY A 1 168 ? -14.779 10.328 19.459 1.00 80.19 168 GLY A N 1
ATOM 1354 C CA . GLY A 1 168 ? -14.530 11.636 20.065 1.00 80.19 168 GLY A CA 1
ATOM 1355 C C . GLY A 1 168 ? -14.689 12.801 19.082 1.00 80.19 168 GLY A C 1
ATOM 1356 O O . GLY A 1 168 ? -14.580 12.634 17.870 1.00 80.19 168 GLY A O 1
ATOM 1357 N N . ASP A 1 169 ? -14.855 14.015 19.614 1.00 73.81 169 ASP A N 1
ATOM 1358 C CA . ASP A 1 169 ? -15.177 15.226 18.834 1.00 73.81 169 ASP A CA 1
ATOM 1359 C C . ASP A 1 169 ? -14.142 15.596 17.747 1.00 73.81 169 ASP A C 1
ATOM 1361 O O . ASP A 1 169 ? -14.491 16.209 16.742 1.00 73.81 169 ASP A O 1
ATOM 1365 N N . ASN A 1 170 ? -12.871 15.203 17.912 1.00 79.19 170 ASN A N 1
ATOM 1366 C CA . ASN A 1 170 ? -11.784 15.454 16.951 1.00 79.19 170 ASN A CA 1
ATOM 1367 C C . ASN A 1 170 ? -11.288 14.186 16.228 1.00 79.19 170 ASN A C 1
ATOM 1369 O O . ASN A 1 170 ? -10.245 14.219 15.564 1.00 79.19 170 ASN A O 1
ATOM 1373 N N . GLY A 1 171 ? -12.024 13.075 16.331 1.00 80.81 171 GLY A N 1
ATOM 1374 C CA . GLY A 1 171 ? -11.598 11.767 15.830 1.00 80.81 171 GLY A CA 1
ATOM 1375 C C . GLY A 1 171 ? -11.277 11.748 14.335 1.00 80.81 171 GLY A C 1
ATOM 1376 O O . GLY A 1 171 ? -10.291 11.143 13.923 1.00 80.81 171 GLY A O 1
ATOM 1377 N N . ILE A 1 172 ? -12.041 12.478 13.516 1.00 80.50 172 ILE A N 1
ATOM 1378 C CA . ILE A 1 172 ? -11.859 12.526 12.052 1.00 80.50 172 ILE A CA 1
ATOM 1379 C C . ILE A 1 172 ? -10.456 13.019 11.668 1.00 80.50 172 ILE A C 1
ATOM 1381 O O . ILE A 1 172 ? -9.788 12.415 10.824 1.00 80.50 172 ILE A O 1
ATOM 1385 N N . ASN A 1 173 ? -9.988 14.088 12.315 1.00 85.00 173 ASN A N 1
ATOM 1386 C CA . ASN A 1 173 ? -8.675 14.668 12.039 1.00 85.00 173 ASN A CA 1
ATOM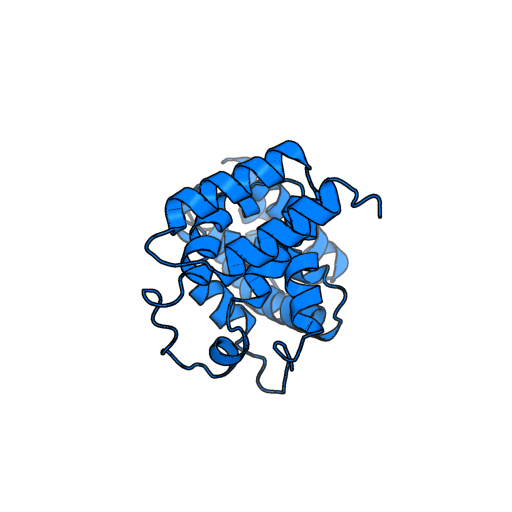 1387 C C . ASN A 1 173 ? -7.550 13.824 12.645 1.00 85.00 173 ASN A C 1
ATOM 1389 O O . ASN A 1 173 ? -6.539 13.595 11.988 1.00 85.00 173 ASN A O 1
ATOM 1393 N N . GLU A 1 174 ? -7.724 13.320 13.872 1.00 85.94 174 GLU A N 1
ATOM 1394 C CA . GLU A 1 174 ? -6.694 12.516 14.545 1.00 85.94 174 GLU A CA 1
ATOM 1395 C C . GLU A 1 174 ? -6.435 11.178 13.835 1.00 85.94 174 GLU A C 1
ATOM 1397 O O . GLU A 1 174 ? -5.310 10.674 13.808 1.00 85.94 174 GLU A O 1
ATOM 1402 N N . LEU A 1 175 ? -7.471 10.598 13.230 1.00 88.00 175 LEU A N 1
ATOM 1403 C CA . LEU A 1 175 ? -7.356 9.355 12.472 1.00 88.00 175 LEU A CA 1
ATOM 1404 C C . LEU A 1 175 ? -6.851 9.566 11.041 1.00 88.00 175 LEU A C 1
ATOM 1406 O O . LEU A 1 175 ? -6.455 8.594 10.395 1.00 88.00 175 LEU A O 1
ATOM 1410 N N . GLY A 1 176 ? -6.837 10.812 10.556 1.00 86.94 176 GLY A N 1
ATOM 1411 C CA . GLY A 1 176 ? -6.508 11.143 9.170 1.00 86.94 176 GLY A CA 1
ATOM 1412 C C . GLY A 1 176 ? -7.592 10.712 8.180 1.00 86.94 176 GLY A C 1
ATOM 1413 O O . GLY A 1 176 ? -7.282 10.413 7.030 1.00 86.94 176 GLY A O 1
ATOM 1414 N N . LEU A 1 177 ? -8.856 10.652 8.615 1.00 85.25 177 LEU A N 1
ATOM 1415 C CA . LEU A 1 177 ? -9.990 10.304 7.749 1.00 85.25 177 LEU A CA 1
ATOM 1416 C C . LEU A 1 177 ? -10.250 11.386 6.690 1.00 85.25 177 LEU A C 1
ATOM 1418 O O . LEU A 1 177 ? -10.653 11.058 5.581 1.00 85.25 177 LEU A O 1
ATOM 1422 N N . ALA A 1 178 ? -9.951 12.653 6.996 1.00 85.38 178 ALA A N 1
ATOM 1423 C CA . ALA A 1 178 ? -10.077 13.768 6.053 1.00 85.38 178 ALA A CA 1
ATOM 1424 C C . ALA A 1 178 ? -9.090 13.701 4.866 1.00 85.38 178 ALA A C 1
ATOM 1426 O O . ALA A 1 178 ? -9.286 14.388 3.867 1.00 85.38 178 ALA A O 1
ATOM 1427 N N . GLU A 1 179 ? -8.025 12.898 4.969 1.00 86.12 179 GLU A N 1
ATOM 1428 C CA . GLU A 1 179 ? -7.031 12.715 3.900 1.00 86.12 179 GLU A CA 1
ATOM 1429 C C . GLU A 1 179 ? -7.401 11.584 2.928 1.00 86.12 179 GLU A C 1
ATOM 1431 O O . GLU A 1 179 ? -6.739 11.399 1.905 1.00 86.12 179 GLU A O 1
ATOM 1436 N N . LEU A 1 180 ? -8.430 10.800 3.252 1.00 87.88 180 LEU A N 1
ATOM 1437 C CA . LEU A 1 180 ? -8.915 9.712 2.415 1.00 87.88 180 LEU A CA 1
ATOM 1438 C C . LEU A 1 180 ? -9.978 10.210 1.434 1.00 87.88 180 LEU A C 1
ATOM 1440 O O . LEU A 1 180 ? -10.757 11.112 1.739 1.00 87.88 180 LEU A O 1
ATOM 1444 N N . SER A 1 181 ? -10.050 9.578 0.259 1.00 88.31 181 SER A N 1
ATOM 1445 C CA . SER A 1 181 ? -11.196 9.774 -0.628 1.00 88.31 181 SER A CA 1
ATOM 1446 C C . SER A 1 181 ? -12.466 9.211 0.012 1.00 88.31 181 SER A C 1
ATOM 1448 O O . SER A 1 181 ? -12.413 8.314 0.860 1.00 88.31 181 SER A O 1
ATOM 1450 N N . VAL A 1 182 ? -13.624 9.696 -0.431 1.00 86.75 182 VAL A N 1
ATOM 1451 C CA . VAL A 1 182 ? -14.925 9.214 0.051 1.00 86.75 182 VAL A CA 1
ATOM 1452 C C . VAL A 1 182 ? -15.042 7.701 -0.154 1.00 86.75 182 VAL A C 1
ATOM 1454 O O . VAL A 1 182 ? -15.480 6.988 0.746 1.00 86.75 182 VAL A O 1
ATOM 1457 N N . GLU A 1 183 ? -14.583 7.182 -1.290 1.00 88.00 183 GLU A N 1
ATOM 1458 C CA . GLU A 1 183 ? -14.574 5.752 -1.609 1.00 88.00 183 GLU A CA 1
ATOM 1459 C C . GLU A 1 183 ? -13.667 4.952 -0.667 1.00 88.00 183 GLU A C 1
ATOM 1461 O O . GLU A 1 183 ? -14.029 3.845 -0.260 1.00 88.00 183 GLU A O 1
ATOM 1466 N N . ALA A 1 184 ? -12.510 5.503 -0.292 1.00 87.62 184 ALA A N 1
ATOM 1467 C CA . ALA A 1 184 ? -11.586 4.867 0.641 1.00 87.62 184 ALA A CA 1
ATOM 1468 C C . ALA A 1 184 ? -12.162 4.833 2.066 1.00 87.62 184 ALA A C 1
ATOM 1470 O O . ALA A 1 184 ? -12.067 3.804 2.735 1.00 87.62 184 ALA A O 1
ATOM 1471 N N . VAL A 1 185 ? -12.833 5.906 2.505 1.00 88.69 185 VAL A N 1
ATOM 1472 C CA . VAL A 1 185 ? -13.572 5.922 3.779 1.00 88.69 185 VAL A CA 1
ATOM 1473 C C . VAL A 1 185 ? -14.684 4.875 3.761 1.00 88.69 185 VAL A C 1
ATOM 1475 O O . VAL A 1 185 ? -14.741 4.040 4.659 1.00 88.69 185 VAL A O 1
ATOM 1478 N N . HIS A 1 186 ? -15.522 4.844 2.721 1.00 86.81 186 HIS A N 1
ATOM 1479 C CA . HIS A 1 186 ? -16.593 3.847 2.601 1.00 86.81 186 HIS A CA 1
ATOM 1480 C C . HIS A 1 186 ? -16.047 2.415 2.612 1.00 86.81 186 HIS A C 1
ATOM 1482 O O . HIS A 1 186 ? -16.583 1.553 3.307 1.00 86.81 186 HIS A O 1
ATOM 1488 N N . SER A 1 187 ? -14.952 2.167 1.891 1.00 88.38 187 SER A N 1
ATOM 1489 C CA . SER A 1 187 ? -14.286 0.863 1.877 1.00 88.38 187 SER A CA 1
ATOM 1490 C C . SER A 1 187 ? -13.799 0.470 3.272 1.00 88.38 187 SER A C 1
ATOM 1492 O O . SER A 1 187 ? -14.028 -0.660 3.696 1.00 88.38 187 SER A O 1
ATOM 1494 N N . LEU A 1 188 ? -13.192 1.400 4.017 1.00 90.00 188 LEU A N 1
ATOM 1495 C CA . LEU A 1 188 ? -12.744 1.161 5.390 1.00 90.00 188 LEU A CA 1
ATOM 1496 C C . LEU A 1 188 ? -13.911 0.774 6.306 1.00 90.00 188 LEU A C 1
ATOM 1498 O O . LEU A 1 188 ? -13.803 -0.188 7.062 1.00 90.00 188 LEU A O 1
ATOM 1502 N N . VAL A 1 189 ? -15.038 1.483 6.215 1.00 87.44 189 VAL A N 1
ATOM 1503 C CA . VAL A 1 189 ? -16.233 1.194 7.025 1.00 87.44 189 VAL A CA 1
ATOM 1504 C C . VAL A 1 189 ? -16.778 -0.199 6.736 1.00 87.44 189 VAL A C 1
ATOM 1506 O O . VAL A 1 189 ? -17.058 -0.945 7.674 1.00 87.44 189 VAL A O 1
ATOM 1509 N N . LEU A 1 190 ? -16.885 -0.570 5.459 1.00 88.44 190 LEU A N 1
ATOM 1510 C CA . LEU A 1 190 ? -17.354 -1.897 5.054 1.00 88.44 190 LEU A CA 1
ATOM 1511 C C . LEU A 1 190 ? -16.412 -3.003 5.540 1.00 88.44 190 LEU A C 1
ATOM 1513 O O . LEU A 1 190 ? -16.879 -4.021 6.048 1.00 88.44 190 LEU A O 1
ATOM 1517 N N . LEU A 1 191 ? -15.098 -2.792 5.436 1.00 89.69 191 LEU A N 1
ATOM 1518 C CA . LEU A 1 191 ? -14.093 -3.742 5.918 1.00 89.69 191 LEU A CA 1
ATOM 1519 C C . LEU A 1 191 ? -14.188 -3.936 7.435 1.00 89.69 191 LEU A C 1
ATOM 1521 O O . LEU A 1 191 ? -14.199 -5.074 7.901 1.00 89.69 191 LEU A O 1
ATOM 1525 N N . ILE A 1 192 ? -14.334 -2.850 8.201 1.00 88.50 192 ILE A N 1
ATOM 1526 C CA . ILE A 1 192 ? -14.515 -2.908 9.659 1.00 88.50 192 ILE A CA 1
ATOM 1527 C C . ILE A 1 192 ? -15.821 -3.631 10.018 1.00 88.50 192 ILE A C 1
ATOM 1529 O O . ILE A 1 192 ? -15.816 -4.523 10.865 1.00 88.50 192 ILE A O 1
ATOM 1533 N N . GLN A 1 193 ? -16.935 -3.292 9.364 1.00 85.19 193 GLN A N 1
ATOM 1534 C CA . GLN A 1 193 ? -18.233 -3.948 9.572 1.00 85.19 193 GLN A CA 1
ATOM 1535 C C . GLN A 1 193 ? -18.168 -5.452 9.307 1.00 85.19 193 GLN A C 1
ATOM 1537 O O . GLN A 1 193 ? -18.643 -6.252 10.116 1.00 85.19 193 GLN A O 1
ATOM 1542 N N . GLN A 1 194 ? -17.563 -5.840 8.185 1.00 86.44 194 GLN A N 1
ATOM 1543 C CA . GLN A 1 194 ? -17.395 -7.237 7.809 1.00 86.44 194 GLN A CA 1
ATOM 1544 C C . GLN A 1 194 ? -16.498 -7.978 8.804 1.00 86.44 194 GLN A C 1
ATOM 1546 O O . GLN A 1 194 ? -16.799 -9.114 9.166 1.00 86.44 194 GLN A O 1
ATOM 1551 N N . TYR A 1 195 ? -15.416 -7.344 9.257 1.00 86.00 195 TYR A N 1
ATOM 1552 C CA . TYR A 1 195 ? -14.499 -7.923 10.234 1.00 86.00 195 TYR A CA 1
ATOM 1553 C C . TYR A 1 195 ? -15.202 -8.212 11.564 1.00 86.00 195 TYR A C 1
ATOM 1555 O O . TYR A 1 195 ? -15.202 -9.352 12.023 1.00 86.00 195 TYR A O 1
ATOM 1563 N N . ILE A 1 196 ? -15.898 -7.215 12.117 1.00 82.31 196 ILE A N 1
ATOM 1564 C CA . ILE A 1 196 ? -16.641 -7.345 13.380 1.00 82.31 196 ILE A CA 1
ATOM 1565 C C . ILE A 1 196 ? -17.740 -8.412 13.271 1.00 82.31 196 ILE A C 1
ATOM 1567 O O . ILE A 1 196 ? -17.908 -9.218 14.184 1.00 82.31 196 ILE A O 1
ATOM 1571 N N . SER A 1 197 ? -18.460 -8.452 12.143 1.00 80.12 197 SER A N 1
ATOM 1572 C CA . SER A 1 197 ? -19.554 -9.412 11.927 1.00 80.12 197 SER A CA 1
ATOM 1573 C C . SER A 1 197 ? -19.070 -10.862 11.832 1.00 80.12 197 SER A C 1
ATOM 1575 O O . SER A 1 197 ? -19.761 -11.769 12.286 1.00 80.12 197 SER A O 1
ATOM 1577 N N . ASN A 1 198 ? -17.900 -11.095 11.233 1.00 79.00 198 ASN A N 1
ATOM 1578 C CA . ASN A 1 198 ? -17.389 -12.447 10.993 1.00 79.00 198 ASN A CA 1
ATOM 1579 C C . ASN A 1 198 ? -16.698 -13.058 12.213 1.00 79.00 198 ASN A C 1
ATOM 1581 O O . ASN A 1 198 ? -16.736 -14.273 12.389 1.00 79.00 198 ASN A O 1
ATOM 1585 N N . GLU A 1 199 ? -16.055 -12.241 13.042 1.00 70.06 199 GLU A N 1
ATOM 1586 C CA . GLU A 1 199 ? -15.187 -12.732 14.115 1.00 70.06 199 GLU A CA 1
ATOM 1587 C C . GLU A 1 199 ? -15.860 -12.730 15.503 1.00 70.06 199 GLU A C 1
ATOM 1589 O O . GLU A 1 199 ? -15.224 -13.091 16.486 1.00 70.06 199 GLU A O 1
ATOM 1594 N N . SER A 1 200 ? -17.169 -12.431 15.593 1.00 53.62 200 SER A N 1
ATOM 1595 C CA . SER A 1 200 ? -17.969 -12.525 16.836 1.00 53.62 200 SER A CA 1
ATOM 1596 C C . SER A 1 200 ? -17.298 -11.837 18.033 1.00 53.62 200 SER A C 1
ATOM 1598 O O . SER A 1 200 ? -17.159 -12.420 19.109 1.00 53.62 200 SER A O 1
ATOM 1600 N N . ILE A 1 201 ? -16.804 -10.612 17.832 1.00 54.47 201 ILE A N 1
ATOM 1601 C CA . ILE A 1 201 ? -15.837 -10.026 18.760 1.00 54.47 201 ILE A CA 1
ATOM 1602 C C . ILE A 1 201 ? -16.521 -9.189 19.846 1.00 54.47 201 ILE A C 1
ATOM 1604 O O . ILE A 1 201 ? -16.570 -7.962 19.789 1.00 54.47 201 ILE A O 1
ATOM 1608 N N . GLU A 1 202 ? -17.060 -9.876 20.851 1.00 47.19 202 GLU A N 1
ATOM 1609 C CA . GLU A 1 202 ? -17.781 -9.274 21.980 1.00 47.19 202 GLU A CA 1
ATOM 1610 C C . GLU A 1 202 ? -16.936 -8.479 23.005 1.00 47.19 202 GLU A C 1
ATOM 1612 O O . GLU A 1 202 ? -17.531 -7.976 23.958 1.00 47.19 202 GLU A O 1
ATOM 1617 N N . PRO A 1 203 ? -15.608 -8.257 22.853 1.00 53.31 203 PRO A N 1
ATOM 1618 C CA . PRO A 1 203 ? -15.002 -7.201 23.670 1.00 53.31 203 PRO A CA 1
ATOM 1619 C C . PRO A 1 203 ? -14.015 -6.266 22.960 1.00 53.31 203 PRO A C 1
ATOM 1621 O O . PRO A 1 203 ? -13.258 -5.595 23.657 1.00 53.31 203 PRO A O 1
ATOM 1624 N N . LEU A 1 204 ? -13.974 -6.169 21.623 1.00 54.22 204 LEU A N 1
ATOM 1625 C CA . LEU A 1 204 ? -13.045 -5.199 21.008 1.00 54.22 204 LEU A CA 1
ATOM 1626 C C . LEU A 1 204 ? -13.493 -3.747 21.215 1.00 54.22 204 LEU A C 1
ATOM 1628 O O . LEU A 1 204 ? -12.647 -2.865 21.305 1.00 54.22 204 LEU A O 1
ATOM 1632 N N . THR A 1 205 ? -14.794 -3.481 21.336 1.00 57.75 205 THR A N 1
ATOM 1633 C CA . THR A 1 205 ? -15.340 -2.135 21.571 1.00 57.75 205 THR A CA 1
ATOM 1634 C C . THR A 1 205 ? -16.673 -2.221 22.294 1.00 57.75 205 THR A C 1
ATOM 1636 O O . THR A 1 205 ? -17.426 -3.165 22.065 1.00 57.75 205 THR A O 1
ATOM 1639 N N . THR A 1 206 ? -17.008 -1.233 23.128 1.00 64.31 206 THR A N 1
ATOM 1640 C CA . THR A 1 206 ? -18.374 -1.154 23.657 1.00 64.31 206 THR A CA 1
ATOM 1641 C C . THR A 1 206 ? -19.348 -0.939 22.492 1.00 64.31 206 THR A C 1
ATOM 1643 O O . THR A 1 206 ? -19.035 -0.211 21.546 1.00 64.31 206 THR A O 1
ATOM 1646 N N . THR A 1 207 ? -20.524 -1.574 22.527 1.00 66.69 207 THR A N 1
ATOM 1647 C CA . THR A 1 207 ? -21.562 -1.407 21.490 1.00 66.69 207 THR A CA 1
ATOM 1648 C C . THR A 1 207 ? -21.898 0.072 21.264 1.00 66.69 207 THR A C 1
ATOM 1650 O O . THR A 1 207 ? -22.155 0.491 20.140 1.00 66.69 207 THR A O 1
ATOM 1653 N N . GLU A 1 208 ? -21.812 0.877 22.326 1.00 69.81 208 GLU A N 1
ATOM 1654 C CA . GLU A 1 208 ? -22.061 2.316 22.306 1.00 69.81 208 GLU A CA 1
ATOM 1655 C C . GLU A 1 208 ? -20.991 3.104 21.527 1.00 69.81 208 GLU A C 1
ATOM 1657 O O . GLU A 1 208 ? -21.338 3.977 20.730 1.00 69.81 208 GLU A O 1
ATOM 1662 N N . ASP A 1 209 ? -19.703 2.783 21.693 1.00 70.56 209 ASP A N 1
ATOM 1663 C CA . ASP A 1 209 ? -18.623 3.416 20.918 1.00 70.56 209 ASP A CA 1
ATOM 1664 C C . ASP A 1 209 ? -18.734 3.067 19.428 1.00 70.56 209 ASP A C 1
ATOM 1666 O O . ASP A 1 209 ? -18.501 3.901 18.555 1.00 70.56 209 ASP A O 1
ATOM 1670 N N . TYR A 1 210 ? -19.148 1.840 19.113 1.00 71.25 210 TYR A N 1
ATOM 1671 C CA . TYR A 1 210 ? -19.332 1.421 17.729 1.00 71.25 210 TYR A CA 1
ATOM 1672 C C . TYR A 1 210 ? -20.498 2.145 17.038 1.00 71.25 210 TYR A C 1
ATOM 1674 O O . TYR A 1 210 ? -20.358 2.614 15.905 1.00 71.25 210 TYR A O 1
ATOM 1682 N N . GLU A 1 211 ? -21.640 2.289 17.714 1.00 72.81 211 GLU A N 1
ATOM 1683 C CA . GLU A 1 211 ? -22.773 3.052 17.179 1.00 72.81 211 GLU A CA 1
ATOM 1684 C C . GLU A 1 211 ? -22.419 4.531 16.986 1.00 72.81 211 GLU A C 1
ATOM 1686 O O . GLU A 1 211 ? -22.722 5.107 15.938 1.00 72.81 211 GLU A O 1
ATOM 1691 N N . ARG A 1 212 ? -21.696 5.131 17.941 1.00 72.81 212 ARG A N 1
ATOM 1692 C CA . ARG A 1 212 ? -21.196 6.510 17.820 1.00 72.81 212 ARG A CA 1
ATOM 1693 C C . ARG A 1 212 ? -20.236 6.669 16.647 1.00 72.81 212 ARG A C 1
ATOM 1695 O O . ARG A 1 212 ? -20.362 7.634 15.898 1.00 72.81 212 ARG A O 1
ATOM 1702 N N . PHE A 1 213 ? -19.325 5.722 16.443 1.00 76.56 213 PHE A N 1
ATOM 1703 C CA . PHE A 1 213 ? -18.432 5.705 15.285 1.00 76.56 213 PHE A CA 1
ATOM 1704 C C . PHE A 1 213 ? -19.199 5.703 13.957 1.00 76.56 213 PHE A C 1
ATOM 1706 O O . PHE A 1 213 ? -18.902 6.506 13.070 1.00 76.56 213 PHE A O 1
ATOM 1713 N N . LEU A 1 214 ? -20.213 4.842 13.822 1.00 75.00 214 LEU A N 1
ATOM 1714 C CA . LEU A 1 214 ? -21.044 4.800 12.617 1.00 75.00 214 LEU A CA 1
ATOM 1715 C C . LEU A 1 214 ? -21.809 6.112 12.402 1.00 75.00 214 LEU A C 1
ATOM 1717 O O . LEU A 1 214 ? -21.941 6.562 11.265 1.00 75.00 214 LEU A O 1
ATOM 1721 N N . ASP A 1 215 ? -22.281 6.747 13.471 1.00 74.75 215 ASP A N 1
ATOM 1722 C CA . ASP A 1 215 ? -22.964 8.037 13.394 1.00 74.75 215 ASP A CA 1
ATOM 1723 C C . ASP A 1 215 ? -22.034 9.187 12.995 1.00 74.75 215 ASP A C 1
ATOM 1725 O O . ASP A 1 215 ? -22.444 10.054 12.221 1.00 74.75 215 ASP A O 1
ATOM 1729 N N . VAL A 1 216 ? -20.787 9.195 13.475 1.00 72.00 216 VAL A N 1
ATOM 1730 C CA . VAL A 1 216 ? -19.763 10.173 13.064 1.00 72.00 216 VAL A CA 1
ATOM 1731 C C . VAL A 1 216 ? -19.486 10.053 11.566 1.00 72.00 216 VAL A C 1
ATOM 1733 O O . VAL A 1 216 ? -19.444 11.059 10.863 1.00 72.00 216 VAL A O 1
ATOM 1736 N N . LEU A 1 217 ? -19.382 8.827 11.053 1.00 67.25 217 LEU A N 1
ATOM 1737 C CA . LEU A 1 217 ? -19.118 8.565 9.636 1.00 67.25 217 LEU A CA 1
ATOM 1738 C C . LEU A 1 217 ? -20.321 8.787 8.716 1.00 67.25 217 LEU A C 1
ATOM 1740 O O . LEU A 1 217 ? -20.134 8.998 7.526 1.00 67.25 217 LEU A O 1
ATOM 1744 N N . ARG A 1 218 ? -21.551 8.721 9.236 1.00 66.88 218 ARG A N 1
ATOM 1745 C CA . ARG A 1 218 ? -22.771 9.050 8.475 1.00 66.88 218 ARG A CA 1
ATOM 1746 C C . ARG A 1 218 ? -23.026 10.554 8.375 1.00 66.88 218 ARG A C 1
ATOM 1748 O O . ARG A 1 218 ? -23.803 10.972 7.520 1.00 66.88 218 ARG A O 1
ATOM 1755 N N . LYS A 1 219 ? -22.469 11.342 9.300 1.00 59.34 219 LYS A N 1
ATOM 1756 C CA . LYS A 1 219 ? -22.669 12.799 9.391 1.00 59.34 219 LYS A CA 1
ATOM 1757 C C . LYS A 1 219 ? -21.570 13.609 8.697 1.00 59.34 219 LYS A C 1
ATOM 1759 O O . LYS A 1 219 ? -21.829 14.770 8.385 1.00 59.34 219 LYS A O 1
ATOM 1764 N N . GLY A 1 220 ? -20.379 13.033 8.526 1.00 50.62 220 GLY A N 1
ATOM 1765 C CA . GLY A 1 220 ? -19.288 13.591 7.717 1.00 50.62 220 GLY A CA 1
ATOM 1766 C C . GLY A 1 220 ? -19.462 13.270 6.242 1.00 50.62 220 GLY A C 1
ATOM 1767 O O . GLY A 1 220 ? -19.130 14.156 5.426 1.00 50.62 220 GLY A O 1
#

InterPro domains:
  IPR055104 CCR4-NOT transcription complex subunit 1, N-terminal domain [PF22940] (28-197)

Radius of gyration: 18.67 Å; chains: 1; bounding box: 42×33×55 Å

Foldseek 3Di:
DPPPVLNVLLVVLLVLLVPDDPVCLVVSVVSLVVSCVVNHDVSLLSNLLSLLLLVQLLCLLVVPPPPPVVHRSSLVVCLVCLLVLLQDPCNLVSLQSNVLNSCVVPSPPVPDSVVCSLVSVCVSSVDFQLRSLLSLLSQCPHPDPVSVVSSVVVCLVSVLVLLQLLLDPCSCVNRVVVSHDLVSLVVSVVSSVVVCVPPVDVPSYDPVSNVSNVVSNVVD

pLDDT: mean 81.66, std 14.91, range [38.91, 96.69]

Sequence (220 aa):
MNLNAVSLAIAQISFTLKSLSKKNFNSSTIEIANLISEHGFEVERHFYRTLVTYLDLESIEQNSTSIKRSENIHLTYWLQELPSLISKSNFVTLICYAFDTAGTQKSLKLSSHINGFLTSLCKLFKLTRAQELLFVFALRNSIHTELQQLTHEHIEQRLPDFIRIASGDNGINELGLAELSVEAVHSLVLLIQQYISNESIEPLTTTEDYERFLDVLRKG

Organism: NCBI:txid392030